Protein AF-A0A831VB40-F1 (afdb_monomer_lite)

Sequence (192 aa):
LYKVRNVPQAVRDASEMVTRRIVGNMDFDYVLSNREILAGDAKRELQQELDRLDSGVKITALQMQDINPPDPVKPAFNEVNEADQDMKRLVNEAEETYNRIIPKARGSAKQIIEEAHGYAVERVNQAQGETARFTSIVTEYLNFAEVTRRRMYLEAMRDILPNVERVYVMDREQKSLLPFLNLTPTPAAPKP

Foldseek 3Di:
DQQDPDLVVQLVVLLVVLVCVLCVVDDPVCCQPVQVVSQVVSQVSSQVSCVVRSSPDHDPGGGDDDDDDDPVCVVVVVVVVVVVVVVVVVVVVVVVVCVPPVVVVVVVVVVVVVVVVVVVVVVVVVVVVVVVVVVVLVVVCVVPVPVSVVVVVVVVCVVVVVVDPFDWDDDPVDPDTDTDDDPDDDDDDDDD

Secondary structure (DSSP, 8-state):
--S-S-HHHHHHHHHHHHHHHHHHTS-HHHHHH-HHHHHHHHHHHHHHHHHHTT---------PPP----GGGHHHHHHHHHHHHHHHHHHHHHHHHHHHHHHHHHHHHHHHHHHHHHHHHHHHHHHHHHHHHHHHHHHHHHH-HHHHHHHHHHHHHHHHGGG-S-PEE--SS----EE----SPPPPPPP-

pLDDT: mean 85.41, std 14.04, range [45.22, 98.25]

Radius of gyration: 48.01 Å; chains: 1; bounding box: 76×39×137 Å

Structure (mmCIF, N/CA/C/O backbone):
data_AF-A0A831VB40-F1
#
_entry.id   AF-A0A831VB40-F1
#
loop_
_atom_site.group_PDB
_atom_site.id
_atom_site.type_symbol
_atom_site.label_atom_id
_atom_site.label_alt_id
_atom_site.label_comp_id
_atom_site.label_asym_id
_atom_site.label_entity_id
_atom_site.label_seq_id
_atom_site.pdbx_PDB_ins_code
_atom_site.Cartn_x
_atom_site.Cartn_y
_atom_site.Cartn_z
_atom_site.occupancy
_atom_site.B_iso_or_equiv
_atom_site.auth_seq_id
_atom_site.auth_comp_id
_atom_site.auth_asym_id
_atom_site.auth_atom_id
_atom_site.pdbx_PDB_model_num
ATOM 1 N N . LEU A 1 1 ? 28.540 -21.934 -54.199 1.00 45.50 1 LEU A N 1
ATOM 2 C CA . LEU A 1 1 ? 29.041 -20.597 -54.586 1.00 45.50 1 LEU A CA 1
ATOM 3 C C . LEU A 1 1 ? 28.159 -19.580 -53.871 1.00 45.50 1 LEU A C 1
ATOM 5 O O . LEU A 1 1 ? 26.967 -19.568 -54.143 1.00 45.50 1 LEU A O 1
ATOM 9 N N . TYR A 1 2 ? 28.691 -18.831 -52.907 1.00 55.00 2 TYR A N 1
ATOM 10 C CA . TYR A 1 2 ? 27.923 -17.817 -52.173 1.00 55.00 2 TYR A CA 1
ATOM 11 C C . TYR A 1 2 ? 27.611 -16.632 -53.102 1.00 55.00 2 TYR A C 1
ATOM 13 O O . TYR A 1 2 ? 28.482 -16.218 -53.868 1.00 55.00 2 TYR A O 1
ATOM 21 N N . LYS A 1 3 ? 26.382 -16.099 -53.069 1.00 62.91 3 LYS A N 1
ATOM 22 C CA . LYS A 1 3 ? 25.954 -14.981 -53.940 1.00 62.91 3 LYS A CA 1
ATOM 23 C C . LYS A 1 3 ? 26.517 -13.623 -53.505 1.00 62.91 3 LYS A C 1
ATOM 25 O O . LYS A 1 3 ? 26.424 -12.648 -54.247 1.00 62.91 3 LYS A O 1
ATOM 30 N N . VAL A 1 4 ? 27.113 -13.555 -52.316 1.00 72.00 4 VAL A N 1
ATOM 31 C CA . VAL A 1 4 ? 27.617 -12.323 -51.704 1.00 72.00 4 VAL A CA 1
ATOM 32 C C . VAL A 1 4 ? 29.131 -12.215 -51.883 1.00 72.00 4 VAL A C 1
ATOM 34 O O . VAL A 1 4 ? 29.883 -13.095 -51.475 1.00 72.00 4 VAL A O 1
ATOM 37 N N . ARG A 1 5 ? 29.585 -11.096 -52.465 1.00 73.69 5 ARG A N 1
ATOM 38 C CA . ARG A 1 5 ? 31.010 -10.817 -52.735 1.00 73.69 5 ARG A CA 1
ATOM 39 C C . ARG A 1 5 ? 31.821 -10.490 -51.472 1.00 73.69 5 ARG A C 1
ATOM 41 O O . ARG A 1 5 ? 33.017 -10.751 -51.446 1.00 73.69 5 ARG A O 1
ATOM 48 N N . ASN A 1 6 ? 31.182 -9.910 -50.451 1.00 84.56 6 ASN A N 1
ATOM 49 C CA . ASN A 1 6 ? 31.789 -9.555 -49.164 1.00 84.56 6 ASN A CA 1
ATOM 50 C C . ASN A 1 6 ? 30.804 -9.846 -48.017 1.00 84.56 6 ASN A C 1
ATOM 52 O O . ASN A 1 6 ? 29.925 -9.0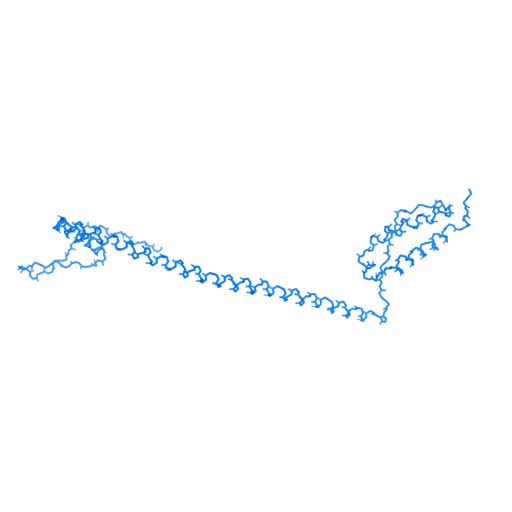40 -47.715 1.00 84.56 6 ASN A O 1
ATOM 56 N N . VAL A 1 7 ? 30.944 -11.022 -47.403 1.00 83.06 7 VAL A N 1
ATOM 57 C CA . VAL A 1 7 ? 30.047 -11.505 -46.341 1.00 83.06 7 VAL A CA 1
ATOM 58 C C . VAL A 1 7 ? 30.081 -10.609 -45.087 1.00 83.06 7 VAL A C 1
ATOM 60 O O . VAL A 1 7 ? 29.006 -10.225 -44.632 1.00 83.06 7 VAL A O 1
ATOM 63 N N . PRO A 1 8 ? 31.248 -10.185 -44.552 1.00 86.50 8 PRO A N 1
ATOM 64 C CA . PRO A 1 8 ? 31.296 -9.249 -43.424 1.00 86.50 8 PRO A CA 1
ATOM 65 C C . PRO A 1 8 ? 30.549 -7.930 -43.652 1.00 86.50 8 PRO A C 1
ATOM 67 O O . PRO A 1 8 ? 29.900 -7.436 -42.733 1.00 86.50 8 PRO A O 1
ATOM 70 N N . GLN A 1 9 ? 30.629 -7.363 -44.861 1.00 87.88 9 GLN A N 1
ATOM 71 C CA . GLN A 1 9 ? 29.914 -6.125 -45.181 1.00 87.88 9 GLN A CA 1
ATOM 72 C C . GLN A 1 9 ? 28.400 -6.355 -45.221 1.00 87.88 9 GLN A C 1
ATOM 74 O O . GLN A 1 9 ? 27.659 -5.614 -44.587 1.00 87.88 9 GLN A O 1
ATOM 79 N N . ALA A 1 10 ? 27.949 -7.430 -45.873 1.00 86.44 10 ALA A N 1
ATOM 80 C CA . ALA A 1 10 ? 26.528 -7.769 -45.933 1.00 86.44 10 ALA A CA 1
ATOM 81 C C . ALA A 1 10 ? 25.917 -7.993 -44.540 1.00 86.44 10 ALA A C 1
ATOM 83 O O . ALA A 1 10 ? 24.784 -7.593 -44.295 1.00 86.44 10 ALA A O 1
ATOM 84 N N . VAL A 1 11 ? 26.677 -8.578 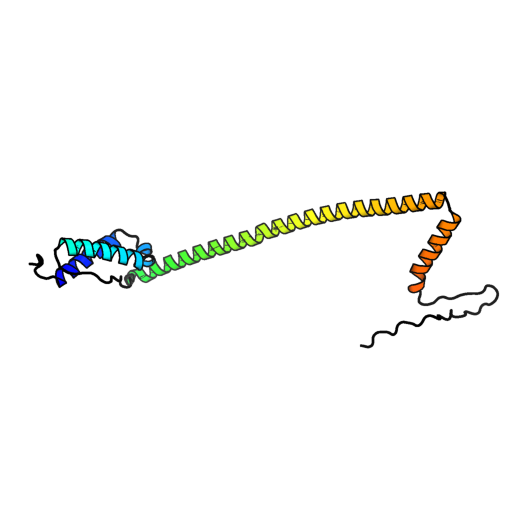-43.606 1.00 89.00 11 VAL A N 1
ATOM 85 C CA . VAL A 1 11 ? 26.241 -8.727 -42.210 1.00 89.00 11 VAL A CA 1
ATOM 86 C C . VAL A 1 11 ? 26.084 -7.372 -41.522 1.00 89.00 11 VAL A C 1
ATOM 88 O O . VAL A 1 11 ? 25.104 -7.185 -40.803 1.00 89.00 11 VAL A O 1
ATOM 91 N N . ARG A 1 12 ? 26.999 -6.417 -41.739 1.00 90.06 12 ARG A N 1
ATOM 92 C CA . ARG A 1 12 ? 26.879 -5.061 -41.173 1.00 90.06 12 ARG A CA 1
ATOM 93 C C . ARG A 1 12 ? 25.662 -4.330 -41.728 1.00 90.06 12 ARG A C 1
ATOM 95 O O . ARG A 1 12 ? 24.848 -3.861 -40.940 1.00 90.06 12 ARG A O 1
ATOM 102 N N . ASP A 1 13 ? 25.512 -4.314 -43.048 1.00 90.75 13 ASP A N 1
ATOM 103 C CA . ASP A 1 13 ? 24.423 -3.604 -43.725 1.00 90.75 13 ASP A CA 1
ATOM 104 C C . ASP A 1 13 ? 23.052 -4.180 -43.322 1.00 90.75 13 ASP A C 1
ATOM 106 O O . ASP A 1 13 ? 22.124 -3.439 -42.994 1.00 90.75 13 ASP A O 1
ATOM 110 N N . ALA A 1 14 ? 22.935 -5.513 -43.256 1.00 90.75 14 ALA A N 1
ATOM 111 C CA . ALA A 1 14 ? 21.719 -6.180 -42.793 1.00 90.75 14 ALA A CA 1
ATOM 112 C C . ALA A 1 14 ? 21.436 -5.902 -41.307 1.00 90.75 14 ALA A C 1
ATOM 114 O O . ALA A 1 14 ? 20.288 -5.664 -40.934 1.00 90.75 14 ALA A O 1
ATOM 115 N N . SER A 1 15 ? 22.469 -5.881 -40.457 1.00 90.38 15 SER A N 1
ATOM 116 C CA . SER A 1 15 ? 22.312 -5.580 -39.027 1.00 90.38 15 SER A CA 1
ATOM 117 C C . SER A 1 15 ? 21.838 -4.145 -38.797 1.00 90.38 15 SER A C 1
ATOM 119 O O . SER A 1 15 ? 20.963 -3.917 -37.959 1.00 90.38 15 SER A O 1
ATOM 121 N N . GLU A 1 16 ? 22.376 -3.179 -39.546 1.00 90.94 16 GLU A N 1
ATOM 122 C CA . GLU A 1 16 ? 21.955 -1.778 -39.471 1.00 90.94 16 GLU A CA 1
ATOM 123 C C . GLU A 1 16 ? 20.502 -1.615 -39.927 1.00 90.94 16 GLU A C 1
ATOM 125 O O . GLU A 1 16 ? 19.707 -0.977 -39.235 1.00 90.94 16 GLU A O 1
ATOM 130 N N . MET A 1 17 ? 20.125 -2.254 -41.038 1.00 91.62 17 MET A N 1
ATOM 131 C CA . MET A 1 17 ? 18.757 -2.230 -41.554 1.00 91.62 17 MET A CA 1
ATOM 132 C C . MET A 1 17 ? 17.749 -2.786 -40.539 1.00 91.62 17 MET A C 1
ATOM 134 O O . MET A 1 17 ? 16.758 -2.121 -40.232 1.00 91.62 17 MET A O 1
ATOM 138 N N . VAL A 1 18 ? 18.006 -3.984 -40.002 1.00 91.12 18 VAL A N 1
ATOM 139 C CA . VAL A 1 18 ? 17.121 -4.650 -39.029 1.00 91.12 18 VAL A CA 1
ATOM 140 C C . VAL A 1 18 ? 17.010 -3.823 -37.748 1.00 91.12 18 VAL A C 1
ATOM 142 O O . VAL A 1 18 ? 15.905 -3.571 -37.269 1.00 91.12 18 VAL A O 1
ATOM 145 N N . THR A 1 19 ? 18.133 -3.316 -37.231 1.00 88.06 19 THR A N 1
ATOM 146 C CA . THR A 1 19 ? 18.137 -2.477 -36.022 1.00 88.06 19 THR A CA 1
ATOM 147 C C . THR A 1 19 ? 17.350 -1.189 -36.244 1.00 88.06 19 THR A C 1
ATOM 149 O O . THR A 1 19 ? 16.497 -0.840 -35.430 1.00 88.06 19 THR A O 1
ATOM 152 N N . ARG A 1 20 ? 17.572 -0.501 -37.372 1.00 88.38 20 ARG A N 1
ATOM 153 C CA . ARG A 1 20 ? 16.853 0.732 -37.715 1.00 88.38 20 ARG A CA 1
ATOM 154 C C . ARG A 1 20 ? 15.351 0.495 -37.853 1.00 88.38 20 ARG A C 1
ATOM 156 O O . ARG A 1 20 ? 14.568 1.343 -37.436 1.00 88.38 20 ARG A O 1
ATOM 163 N N . ARG A 1 21 ? 14.945 -0.643 -38.420 1.00 88.38 21 ARG A N 1
ATOM 164 C CA . ARG A 1 21 ? 13.534 -1.006 -38.588 1.00 88.38 21 ARG A CA 1
ATOM 165 C C . ARG A 1 21 ? 12.853 -1.309 -37.255 1.00 88.38 21 ARG A C 1
ATOM 167 O O . ARG A 1 21 ? 11.746 -0.834 -37.028 1.00 88.38 21 ARG A O 1
ATOM 174 N N . ILE A 1 22 ? 13.506 -2.079 -36.387 1.00 87.19 22 ILE A N 1
ATOM 175 C CA . ILE A 1 22 ? 12.957 -2.458 -35.079 1.00 87.19 22 ILE A CA 1
ATOM 176 C C . ILE A 1 22 ? 12.869 -1.237 -34.166 1.00 87.19 22 ILE A C 1
ATOM 178 O O . ILE A 1 22 ? 11.802 -0.954 -33.633 1.00 87.19 22 ILE A O 1
ATOM 182 N N . VAL A 1 23 ? 13.955 -0.470 -34.045 1.00 85.44 23 VAL A N 1
ATOM 183 C CA . VAL A 1 23 ? 13.991 0.721 -33.183 1.00 85.44 23 VAL A CA 1
ATOM 184 C C . VAL A 1 23 ? 13.093 1.831 -33.732 1.00 85.44 23 VAL A C 1
ATOM 186 O O . VAL A 1 23 ? 12.419 2.499 -32.962 1.00 85.44 23 VAL A O 1
ATOM 189 N N . GLY A 1 24 ? 13.030 2.015 -35.055 1.00 85.75 24 GLY A N 1
ATOM 190 C CA . GLY A 1 24 ? 12.222 3.072 -35.673 1.00 85.75 24 GLY A CA 1
ATOM 191 C C . GLY A 1 24 ? 10.707 2.870 -35.575 1.00 85.75 24 GLY A C 1
ATOM 192 O O . GLY A 1 24 ? 9.965 3.834 -35.734 1.00 85.75 24 GLY A O 1
ATOM 193 N N . ASN A 1 25 ? 10.247 1.644 -35.311 1.00 86.56 25 ASN A N 1
ATOM 194 C CA . ASN A 1 25 ? 8.825 1.308 -35.189 1.00 86.56 25 ASN A CA 1
ATOM 195 C C . ASN A 1 25 ? 8.359 1.156 -33.732 1.00 86.56 25 ASN A C 1
ATOM 197 O O . ASN A 1 25 ? 7.208 0.787 -33.500 1.00 86.56 25 ASN A O 1
ATOM 201 N N . MET A 1 26 ? 9.241 1.381 -32.759 1.00 86.12 26 MET A N 1
ATOM 202 C CA . MET A 1 26 ? 8.967 1.177 -31.340 1.00 86.12 26 MET A CA 1
ATOM 203 C C . MET A 1 26 ? 9.133 2.475 -30.561 1.00 86.12 26 MET A C 1
ATOM 205 O O . MET A 1 26 ? 9.906 3.352 -30.938 1.00 86.12 26 MET A O 1
ATOM 209 N N . ASP A 1 27 ? 8.402 2.577 -29.455 1.00 85.94 27 ASP A N 1
ATOM 210 C CA . ASP A 1 27 ? 8.557 3.692 -28.533 1.00 85.94 27 ASP A CA 1
ATOM 211 C C . ASP A 1 27 ? 9.890 3.605 -27.777 1.00 85.94 27 ASP A C 1
ATOM 213 O O . ASP A 1 27 ? 10.372 2.511 -27.462 1.00 85.94 27 ASP A O 1
ATOM 217 N N . PHE A 1 28 ? 10.491 4.757 -27.480 1.00 80.38 28 PHE A N 1
ATOM 218 C CA . PHE A 1 28 ? 11.815 4.823 -26.862 1.00 80.38 28 PHE A CA 1
ATOM 219 C C . PHE A 1 28 ? 11.849 4.102 -25.506 1.00 80.38 28 PHE A C 1
ATOM 221 O O . PHE A 1 28 ? 12.757 3.303 -25.251 1.00 80.38 28 PHE A O 1
ATOM 228 N N . ASP A 1 29 ? 10.822 4.303 -24.678 1.00 82.81 29 ASP A N 1
ATOM 229 C CA . ASP A 1 29 ? 10.722 3.683 -23.353 1.00 82.81 29 ASP A CA 1
ATOM 230 C C . ASP A 1 29 ? 10.528 2.166 -23.449 1.00 82.81 29 ASP A C 1
ATOM 232 O O . ASP A 1 29 ? 11.061 1.390 -22.643 1.00 82.81 29 ASP A O 1
ATOM 236 N N . TYR A 1 30 ? 9.818 1.720 -24.489 1.00 84.81 30 TYR A N 1
ATOM 237 C CA . TYR A 1 30 ? 9.644 0.303 -24.784 1.00 84.81 30 TYR A CA 1
ATOM 238 C C . TYR A 1 30 ? 10.971 -0.356 -25.175 1.00 84.81 30 TYR A C 1
ATOM 240 O O . TYR A 1 30 ? 11.295 -1.427 -24.651 1.00 84.81 30 TYR A O 1
ATOM 248 N N . VAL A 1 31 ? 11.758 0.295 -26.039 1.00 85.25 31 VAL A N 1
ATOM 249 C CA . VAL A 1 31 ? 13.088 -0.180 -26.455 1.00 85.25 31 VAL A CA 1
ATOM 250 C C . VAL A 1 31 ? 14.037 -0.251 -25.257 1.00 85.25 31 VAL A C 1
ATOM 252 O O . VAL A 1 31 ? 14.791 -1.217 -25.135 1.00 85.25 31 VAL A O 1
ATOM 255 N N . LEU A 1 32 ? 13.990 0.734 -24.353 1.00 82.38 32 LEU A N 1
ATOM 256 C CA . LEU A 1 32 ? 14.833 0.774 -23.157 1.00 82.38 32 LEU A CA 1
ATOM 257 C C . LEU A 1 32 ? 14.518 -0.377 -22.190 1.00 82.38 32 LEU A C 1
ATOM 259 O O . LEU A 1 32 ? 15.446 -0.982 -21.651 1.00 82.38 32 LEU A O 1
ATOM 263 N N . SER A 1 33 ? 13.232 -0.691 -22.016 1.00 85.50 33 SER A N 1
ATOM 264 C CA . SER A 1 33 ? 12.745 -1.666 -21.031 1.00 85.50 33 SER A CA 1
ATOM 265 C C . SER A 1 33 ? 12.726 -3.116 -21.532 1.00 85.50 33 SER A C 1
ATOM 267 O O . SER A 1 33 ? 12.827 -4.038 -20.728 1.00 85.50 33 SER A O 1
ATOM 269 N N . ASN A 1 34 ? 12.618 -3.352 -22.846 1.00 88.69 34 ASN A N 1
ATOM 270 C CA . ASN A 1 34 ? 12.388 -4.690 -23.425 1.00 88.69 34 ASN A CA 1
ATOM 271 C C . ASN A 1 34 ? 13.535 -5.184 -24.324 1.00 88.69 34 ASN A C 1
ATOM 273 O O . ASN A 1 34 ? 13.330 -5.990 -25.233 1.00 88.69 34 ASN A O 1
ATOM 277 N N . ARG A 1 35 ? 14.763 -4.723 -24.071 1.00 86.06 35 ARG A N 1
ATOM 278 C CA . ARG A 1 35 ? 15.950 -4.968 -24.916 1.00 86.06 35 ARG A CA 1
ATOM 279 C C . ARG A 1 35 ? 16.194 -6.432 -25.267 1.00 86.06 35 ARG A C 1
ATOM 281 O O . ARG A 1 35 ? 16.604 -6.722 -26.384 1.00 86.06 35 ARG A O 1
ATOM 288 N N . GLU A 1 36 ? 15.966 -7.351 -24.334 1.00 88.31 36 GLU A N 1
ATOM 289 C CA . GLU A 1 36 ? 16.189 -8.783 -24.562 1.00 88.31 36 GLU A CA 1
ATOM 290 C C . GLU A 1 36 ? 15.194 -9.365 -25.575 1.00 88.31 36 GLU A C 1
ATOM 292 O O . GLU A 1 36 ? 15.587 -10.094 -26.487 1.00 88.31 36 GLU A O 1
ATOM 297 N N . ILE A 1 37 ? 13.921 -8.977 -25.463 1.00 89.38 37 ILE A N 1
ATOM 298 C CA . ILE A 1 37 ? 12.859 -9.383 -26.391 1.00 89.38 37 ILE A CA 1
ATOM 299 C C . ILE A 1 37 ? 13.174 -8.836 -27.785 1.00 89.38 37 ILE A C 1
ATOM 301 O O . ILE A 1 37 ? 13.223 -9.591 -28.758 1.00 89.38 37 ILE A O 1
ATOM 305 N N . LEU A 1 38 ? 13.492 -7.542 -27.866 1.00 89.19 38 LEU A N 1
ATOM 306 C CA . LEU A 1 38 ? 13.874 -6.889 -29.116 1.00 89.19 38 LEU A CA 1
ATOM 307 C C . LEU A 1 38 ? 15.130 -7.512 -29.737 1.00 89.19 38 LEU A C 1
ATOM 309 O O . LEU A 1 38 ? 15.201 -7.671 -30.954 1.00 89.19 38 LEU A O 1
ATOM 313 N N . ALA A 1 39 ? 16.125 -7.879 -28.928 1.00 89.75 39 ALA A N 1
ATOM 314 C CA . ALA A 1 39 ? 17.334 -8.539 -29.407 1.00 89.75 39 ALA A CA 1
ATOM 315 C C . ALA A 1 39 ? 17.036 -9.939 -29.972 1.00 89.75 39 ALA A C 1
ATOM 317 O O . ALA A 1 39 ? 17.611 -10.339 -30.988 1.00 89.75 39 ALA A O 1
ATOM 318 N N . GLY A 1 40 ? 16.107 -10.671 -29.350 1.00 91.88 40 GLY A N 1
ATOM 319 C CA . GLY A 1 40 ? 15.603 -11.944 -29.859 1.00 91.88 40 GLY A CA 1
ATOM 320 C C . GLY A 1 40 ? 14.901 -11.798 -31.211 1.00 91.88 40 GLY A C 1
ATOM 321 O O . GLY A 1 40 ? 15.168 -12.572 -32.135 1.00 91.88 40 GLY A O 1
ATOM 322 N N . ASP A 1 41 ? 14.055 -10.782 -31.357 1.00 90.06 41 ASP A N 1
ATOM 323 C CA . ASP A 1 41 ? 13.342 -10.482 -32.602 1.00 90.06 41 ASP A CA 1
ATOM 324 C C . ASP A 1 41 ? 14.298 -10.044 -33.713 1.00 90.06 41 ASP A C 1
ATOM 326 O O . ASP A 1 41 ? 14.278 -10.617 -34.806 1.00 90.06 41 ASP A O 1
ATOM 330 N N . ALA A 1 42 ? 15.220 -9.134 -33.395 1.00 91.75 42 ALA A N 1
ATOM 331 C CA . ALA A 1 42 ? 16.280 -8.692 -34.293 1.00 91.75 42 ALA A CA 1
ATOM 332 C C . ALA A 1 42 ? 17.151 -9.854 -34.764 1.00 91.75 42 ALA A C 1
ATOM 334 O O . ALA A 1 42 ? 17.478 -9.941 -35.943 1.00 91.75 42 ALA A O 1
ATOM 335 N N . LYS A 1 43 ? 17.497 -10.793 -33.875 1.00 93.31 43 LYS A N 1
ATOM 336 C CA . LYS A 1 43 ? 18.262 -11.989 -34.244 1.00 93.31 43 LYS A CA 1
ATOM 337 C C . LYS A 1 43 ? 17.508 -12.855 -35.251 1.00 93.31 43 LYS A C 1
ATOM 339 O O . LYS A 1 43 ? 18.116 -13.329 -36.210 1.00 93.31 43 LYS A O 1
ATOM 344 N N . ARG A 1 44 ? 16.212 -13.098 -35.022 1.00 93.06 44 ARG A N 1
ATOM 345 C CA . ARG A 1 44 ? 15.386 -13.921 -35.921 1.00 93.06 44 ARG A CA 1
ATOM 346 C C . ARG A 1 44 ? 15.294 -13.289 -37.302 1.00 93.06 44 ARG A C 1
ATOM 348 O O . ARG A 1 44 ? 15.508 -13.972 -38.298 1.00 93.06 44 ARG A O 1
ATOM 355 N N . GLU A 1 45 ? 15.020 -11.995 -37.349 1.00 92.38 45 GLU A N 1
ATOM 356 C CA . GLU A 1 45 ? 14.900 -11.246 -38.594 1.00 92.38 45 GLU A CA 1
ATOM 357 C C . GLU A 1 45 ? 16.232 -11.133 -39.343 1.00 92.38 45 GLU A C 1
ATOM 359 O O . GLU A 1 45 ? 16.293 -11.369 -40.548 1.00 92.38 45 GLU A O 1
ATOM 364 N N . LEU A 1 46 ? 17.322 -10.851 -38.627 1.00 92.75 46 LEU A N 1
ATOM 365 C CA . LEU A 1 46 ? 18.659 -10.795 -39.208 1.00 92.75 46 LEU A CA 1
ATOM 366 C C . LEU A 1 46 ? 19.074 -12.149 -39.795 1.00 92.75 46 LEU A C 1
ATOM 368 O O . LEU A 1 46 ? 19.641 -12.190 -40.884 1.00 92.75 46 LEU A O 1
ATOM 372 N N . GLN A 1 47 ? 18.768 -13.259 -39.112 1.00 93.12 47 GLN A N 1
ATOM 373 C CA . GLN A 1 47 ? 19.027 -14.597 -39.650 1.00 93.12 47 GLN A CA 1
ATOM 374 C C . GLN A 1 47 ? 18.225 -14.841 -40.936 1.00 93.12 47 GLN A C 1
ATOM 376 O O . GLN A 1 47 ? 18.800 -15.304 -41.915 1.00 93.12 47 GLN A O 1
ATOM 381 N N . GLN A 1 48 ? 16.938 -14.474 -40.969 1.00 92.75 48 GLN A N 1
ATOM 382 C CA . GLN A 1 48 ? 16.101 -14.610 -42.170 1.00 92.75 48 GLN A CA 1
ATOM 383 C C . GLN A 1 48 ? 16.662 -13.823 -43.362 1.00 92.75 48 GLN A C 1
ATOM 385 O O . GLN A 1 48 ? 16.691 -14.331 -44.484 1.00 92.75 48 GLN A O 1
ATOM 390 N N . GLU A 1 49 ? 17.143 -12.602 -43.127 1.00 90.94 49 GLU A N 1
ATOM 391 C CA . GLU A 1 49 ? 17.715 -11.765 -44.180 1.00 90.94 49 GLU A CA 1
ATOM 392 C C . GLU A 1 49 ? 19.058 -12.318 -44.690 1.00 90.94 49 GLU A C 1
ATOM 394 O O . GLU A 1 49 ? 19.310 -12.347 -45.897 1.00 90.94 49 GLU A O 1
ATOM 399 N N . LEU A 1 50 ? 19.903 -12.831 -43.792 1.00 89.12 50 LEU A N 1
ATOM 400 C CA . LEU A 1 50 ? 21.182 -13.457 -44.141 1.00 89.12 50 LEU A CA 1
ATOM 401 C C . LEU A 1 50 ? 21.025 -14.806 -44.854 1.00 89.12 50 LEU A C 1
ATOM 403 O O . LEU A 1 50 ? 21.853 -15.128 -45.717 1.00 89.12 50 LEU A O 1
ATOM 407 N N . ASP A 1 51 ? 19.978 -15.565 -44.528 1.00 90.06 51 ASP A N 1
ATOM 408 C CA . ASP A 1 51 ? 19.609 -16.802 -45.219 1.00 90.06 51 ASP A CA 1
ATOM 409 C C . ASP A 1 51 ? 19.109 -16.492 -46.637 1.00 90.06 51 ASP A C 1
ATOM 411 O O . ASP A 1 51 ? 19.530 -17.140 -47.594 1.00 90.06 51 ASP A O 1
ATOM 415 N N . ARG A 1 52 ? 18.298 -15.435 -46.811 1.00 87.75 52 ARG A N 1
ATOM 416 C CA . ARG A 1 52 ? 17.830 -14.970 -48.132 1.00 87.75 52 ARG A CA 1
ATOM 417 C C . ARG A 1 52 ? 18.982 -14.570 -49.058 1.00 87.75 52 ARG A C 1
ATOM 419 O O . ARG A 1 52 ? 18.892 -14.734 -50.274 1.00 87.75 52 ARG A O 1
ATOM 426 N N . LEU A 1 53 ? 20.055 -14.028 -48.489 1.00 84.94 53 LEU A N 1
ATOM 427 C CA . LEU A 1 53 ? 21.256 -13.633 -49.223 1.00 84.94 53 LEU A CA 1
ATOM 428 C C . LEU A 1 53 ? 22.194 -14.812 -49.543 1.00 84.94 53 LEU A C 1
ATOM 430 O O . LEU A 1 53 ? 23.227 -14.588 -50.175 1.00 84.94 53 LEU A O 1
ATOM 434 N N . ASP A 1 54 ? 21.866 -16.048 -49.142 1.00 83.19 54 ASP A N 1
ATOM 435 C CA . ASP A 1 54 ? 22.747 -17.219 -49.256 1.00 83.19 54 ASP A CA 1
ATOM 436 C C . ASP A 1 54 ? 24.154 -16.918 -48.691 1.00 83.19 54 ASP A C 1
ATOM 438 O O . ASP A 1 54 ? 25.173 -17.206 -49.324 1.00 83.19 54 ASP A O 1
ATOM 442 N N . SER A 1 55 ? 24.224 -16.261 -47.524 1.00 81.94 55 SER A N 1
ATOM 443 C CA . SER A 1 55 ? 25.486 -15.769 -46.941 1.00 81.94 55 SER A CA 1
ATOM 444 C C . SER A 1 55 ? 26.327 -16.854 -46.253 1.00 81.94 55 SER A C 1
ATOM 446 O O . SER A 1 55 ? 27.531 -16.673 -46.076 1.00 81.94 55 SER A O 1
ATOM 448 N N . GLY A 1 56 ? 25.712 -17.980 -45.868 1.00 84.12 56 GLY A N 1
ATOM 449 C CA . GLY A 1 56 ? 26.372 -19.074 -45.145 1.00 84.12 56 GLY A CA 1
ATOM 450 C C . GLY A 1 56 ? 26.713 -18.768 -43.680 1.00 84.12 56 GLY A C 1
ATOM 451 O O . GLY A 1 56 ? 27.488 -19.509 -43.076 1.00 84.12 56 GLY A O 1
ATOM 452 N N . VAL A 1 57 ? 26.168 -17.690 -43.103 1.00 87.81 57 VAL A N 1
ATOM 453 C CA . VAL A 1 57 ? 26.453 -17.243 -41.729 1.00 87.81 57 VAL A CA 1
ATOM 454 C C . VAL A 1 57 ? 25.301 -17.593 -40.787 1.00 87.81 57 VAL A C 1
ATOM 456 O O . VAL A 1 57 ? 24.134 -17.365 -41.096 1.00 87.81 57 VAL A O 1
ATOM 459 N N . LYS A 1 58 ? 25.638 -18.101 -39.596 1.00 90.19 58 LYS A N 1
ATOM 460 C CA . LYS A 1 58 ? 24.684 -18.359 -38.511 1.00 90.19 58 LYS A CA 1
ATOM 461 C C . LYS A 1 58 ? 24.927 -17.404 -37.347 1.00 90.19 58 LYS A C 1
ATOM 463 O O . LYS A 1 58 ? 26.037 -17.339 -36.822 1.00 90.19 58 LYS A O 1
ATOM 468 N N . ILE A 1 59 ? 23.883 -16.707 -36.913 1.00 90.31 59 ILE A N 1
ATOM 469 C CA . ILE A 1 59 ? 23.935 -15.791 -35.773 1.00 90.31 59 ILE A CA 1
ATOM 470 C C . ILE A 1 59 ? 23.728 -16.573 -34.470 1.00 90.31 59 ILE A C 1
ATOM 472 O O . ILE A 1 59 ? 22.662 -17.141 -34.218 1.00 90.31 59 ILE A O 1
ATOM 476 N N . THR A 1 60 ? 24.744 -16.586 -33.604 1.00 90.88 60 THR A N 1
ATOM 477 C CA . THR A 1 60 ? 24.677 -17.265 -32.297 1.00 90.88 60 THR A CA 1
ATOM 478 C C . THR A 1 60 ? 23.960 -16.411 -31.254 1.00 90.88 60 THR A C 1
ATOM 480 O O . THR A 1 60 ? 23.032 -16.888 -30.598 1.00 90.88 60 THR A O 1
ATOM 483 N N . ALA A 1 61 ? 24.332 -15.138 -31.135 1.00 87.94 61 ALA A N 1
ATOM 484 C CA . ALA A 1 61 ? 23.752 -14.190 -30.191 1.00 87.94 61 ALA A CA 1
ATOM 485 C C . ALA A 1 61 ? 23.719 -12.788 -30.806 1.00 87.94 61 ALA A C 1
ATOM 487 O O . ALA A 1 61 ? 24.580 -12.443 -31.614 1.00 87.94 61 ALA A O 1
ATOM 488 N N . LEU A 1 62 ? 22.722 -12.005 -30.407 1.00 88.56 62 LEU A N 1
ATOM 489 C CA . LEU A 1 62 ? 22.612 -10.584 -30.705 1.00 88.56 62 LEU A CA 1
ATOM 490 C C . LEU A 1 62 ? 22.340 -9.882 -29.380 1.00 88.56 62 LEU A C 1
ATOM 492 O O . LEU A 1 62 ? 21.482 -10.320 -28.618 1.00 88.56 62 LEU A O 1
ATOM 496 N N . GLN A 1 63 ? 23.099 -8.830 -29.100 1.00 88.50 63 GLN A N 1
ATOM 497 C CA . GLN A 1 63 ? 22.933 -7.999 -27.914 1.00 88.50 63 GLN A CA 1
ATOM 498 C C . GLN A 1 63 ? 22.823 -6.549 -28.368 1.00 88.50 63 GLN A C 1
ATOM 500 O O . GLN A 1 63 ? 23.615 -6.093 -29.193 1.00 88.50 63 GLN A O 1
ATOM 505 N N . MET A 1 64 ? 21.827 -5.836 -27.848 1.00 84.56 64 MET A N 1
ATOM 506 C CA . MET A 1 64 ? 21.687 -4.404 -28.090 1.00 84.56 64 MET A CA 1
ATOM 507 C C . MET A 1 64 ? 22.643 -3.640 -27.178 1.00 84.56 64 MET A C 1
ATOM 509 O O . MET A 1 64 ? 22.715 -3.927 -25.986 1.00 84.56 64 MET A O 1
ATOM 513 N N . GLN A 1 65 ? 23.364 -2.669 -27.739 1.00 82.81 65 GLN A N 1
ATOM 514 C CA . GLN A 1 65 ? 24.209 -1.769 -26.954 1.00 82.81 65 GLN A CA 1
ATOM 515 C C . GLN A 1 65 ? 23.362 -0.802 -26.120 1.00 82.81 65 GLN A C 1
ATOM 517 O O . GLN A 1 65 ? 22.188 -0.554 -26.422 1.00 82.81 65 GLN A O 1
ATOM 522 N N . ASP A 1 66 ? 23.969 -0.243 -25.074 1.00 76.69 66 ASP A N 1
ATOM 523 C CA . ASP A 1 66 ? 23.333 0.758 -24.224 1.00 76.69 66 ASP A CA 1
ATOM 524 C C . ASP A 1 66 ? 22.890 1.964 -25.058 1.00 76.69 66 ASP A C 1
ATOM 526 O O . ASP A 1 66 ? 23.673 2.565 -25.795 1.00 76.69 66 ASP A O 1
ATOM 530 N N . ILE A 1 67 ? 21.605 2.306 -24.949 1.00 73.25 67 ILE A N 1
ATOM 531 C CA . ILE A 1 67 ? 21.038 3.469 -25.640 1.00 73.25 67 ILE A CA 1
ATOM 532 C C . ILE A 1 67 ? 21.052 4.599 -24.632 1.00 73.25 67 ILE A C 1
ATOM 534 O O . ILE A 1 67 ? 20.314 4.551 -23.652 1.00 73.25 67 ILE A O 1
ATOM 538 N N . ASN A 1 68 ? 21.894 5.592 -24.883 1.00 76.50 68 ASN A N 1
ATOM 539 C CA . ASN A 1 68 ? 21.949 6.803 -24.086 1.00 76.50 68 ASN A CA 1
ATOM 540 C C . ASN A 1 68 ? 21.389 7.969 -24.909 1.00 76.50 68 ASN A C 1
ATOM 542 O O . ASN A 1 68 ? 21.774 8.114 -26.074 1.00 76.50 68 ASN A O 1
ATOM 546 N N . PRO A 1 69 ? 20.514 8.813 -24.332 1.00 80.44 69 PRO A N 1
ATOM 547 C CA . PRO A 1 69 ? 20.084 10.040 -24.986 1.00 80.44 69 PRO A CA 1
ATOM 548 C C . PRO A 1 69 ? 21.288 10.943 -25.309 1.00 80.44 69 PRO A C 1
ATOM 550 O O . PRO A 1 69 ? 22.275 10.931 -24.564 1.00 80.44 69 PRO A O 1
ATOM 553 N N . PRO A 1 70 ? 21.234 11.748 -26.385 1.00 85.25 70 PRO A N 1
ATOM 554 C CA . PRO A 1 70 ? 22.296 12.699 -26.693 1.00 85.25 70 PRO A CA 1
ATOM 555 C C . PRO A 1 70 ? 22.411 13.779 -25.602 1.00 85.25 70 PRO A C 1
ATOM 557 O O . PRO A 1 70 ? 21.413 14.189 -25.015 1.00 85.25 70 PRO A O 1
ATOM 560 N N . ASP A 1 71 ? 23.627 14.272 -25.343 1.00 90.19 71 ASP A N 1
ATOM 561 C CA . ASP A 1 71 ? 23.917 15.258 -24.285 1.00 90.19 71 ASP A CA 1
ATOM 562 C C . ASP A 1 71 ? 22.947 16.454 -24.189 1.00 90.19 71 ASP A C 1
ATOM 564 O O . ASP A 1 71 ? 22.524 16.757 -23.072 1.00 90.19 71 ASP A O 1
ATOM 568 N N . PRO A 1 72 ? 22.521 17.110 -25.291 1.00 91.38 72 PRO A N 1
ATOM 569 C CA . PRO A 1 72 ? 21.604 18.248 -25.204 1.00 91.38 72 PRO A CA 1
ATOM 570 C C . PRO A 1 72 ? 20.207 17.917 -24.655 1.00 91.38 72 PRO A C 1
ATOM 572 O O . PRO A 1 72 ? 19.538 18.825 -24.172 1.00 91.38 72 PRO A O 1
ATOM 575 N N . VAL A 1 73 ? 19.746 16.659 -24.718 1.00 87.81 73 VAL A N 1
ATOM 576 C CA . VAL A 1 73 ? 18.384 16.274 -24.279 1.00 87.81 73 VAL A CA 1
ATOM 577 C C . VAL A 1 73 ? 18.360 15.502 -22.960 1.00 87.81 73 VAL A C 1
ATOM 579 O O . VAL A 1 73 ? 17.286 15.305 -22.396 1.00 87.81 73 VAL A O 1
ATOM 582 N N . LYS A 1 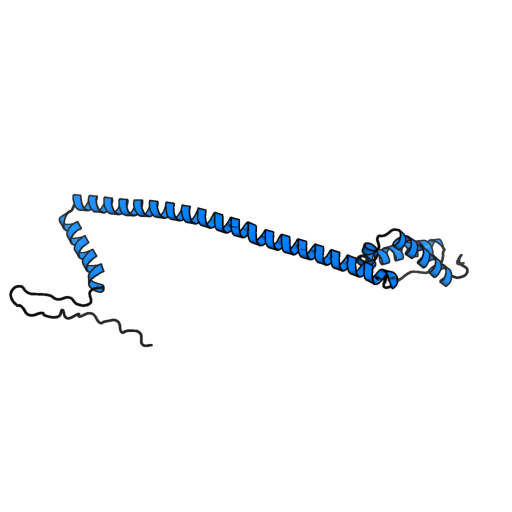74 ? 19.524 15.090 -22.437 1.00 87.44 74 LYS A N 1
ATOM 583 C CA . LYS A 1 74 ? 19.625 14.375 -21.153 1.00 87.44 74 LYS A CA 1
ATOM 584 C C . LYS A 1 74 ? 18.937 15.109 -19.991 1.00 87.44 74 LYS A C 1
ATOM 586 O O . LYS A 1 74 ? 18.227 14.434 -19.250 1.00 87.44 74 LYS A O 1
ATOM 591 N N . PRO A 1 75 ? 19.086 16.441 -19.815 1.00 92.44 75 PRO A N 1
ATOM 592 C CA . PRO A 1 75 ? 18.446 17.134 -18.696 1.00 92.44 75 PRO A CA 1
ATOM 593 C C . PRO A 1 75 ? 16.918 17.046 -18.747 1.00 92.44 75 PRO A C 1
ATOM 595 O O . PRO A 1 75 ? 16.301 16.665 -17.760 1.00 92.44 75 PRO A O 1
ATOM 598 N N . ALA A 1 76 ? 16.325 17.304 -19.916 1.00 90.12 76 ALA A N 1
ATOM 599 C CA . ALA A 1 76 ? 14.876 17.248 -20.105 1.00 90.12 76 ALA A CA 1
ATOM 600 C C . ALA A 1 76 ? 14.323 15.824 -19.934 1.00 90.12 76 ALA A C 1
ATOM 602 O O . ALA A 1 76 ? 1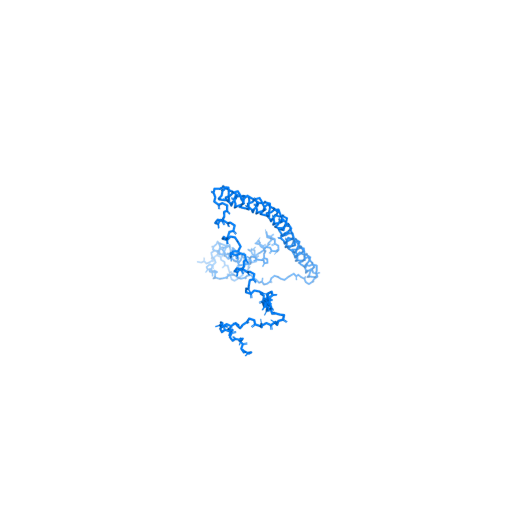3.257 15.634 -19.358 1.00 90.12 76 ALA A O 1
ATOM 603 N N . PHE A 1 77 ? 15.058 14.808 -20.398 1.00 86.56 77 PHE A N 1
ATOM 604 C CA . PHE A 1 77 ? 14.666 13.413 -20.198 1.00 86.56 77 PHE A CA 1
ATOM 605 C C . PHE A 1 77 ? 14.670 13.031 -18.713 1.00 86.56 77 PHE A C 1
ATOM 607 O O . PHE A 1 77 ? 13.736 12.392 -18.233 1.00 86.56 77 PHE A O 1
ATOM 614 N N . ASN A 1 78 ? 15.700 13.442 -17.972 1.00 88.19 78 ASN A N 1
ATOM 615 C CA . ASN A 1 78 ? 15.780 13.180 -16.538 1.00 88.19 78 ASN A CA 1
ATOM 616 C C . ASN A 1 78 ? 14.651 13.880 -15.771 1.00 88.19 78 ASN A C 1
ATOM 618 O O . ASN A 1 78 ? 14.052 13.259 -14.902 1.00 88.19 78 ASN A O 1
ATOM 622 N N . GLU A 1 79 ? 14.321 15.120 -16.137 1.00 92.69 79 GLU A N 1
ATOM 623 C CA . GLU A 1 79 ? 13.232 15.889 -15.524 1.00 92.69 79 GLU A CA 1
ATOM 624 C C . GLU A 1 79 ? 11.865 15.210 -15.709 1.00 92.69 79 GLU A C 1
ATOM 626 O O . GLU A 1 79 ? 11.108 15.083 -14.750 1.00 92.69 79 GLU A O 1
ATOM 631 N N . VAL A 1 80 ? 11.560 14.703 -16.910 1.00 90.94 80 VAL A N 1
ATOM 632 C CA . VAL A 1 80 ? 10.306 13.964 -17.158 1.00 90.94 80 VAL A CA 1
ATOM 633 C C . VAL A 1 80 ? 10.247 12.682 -16.327 1.00 90.94 80 VAL A C 1
ATOM 635 O O . VAL A 1 80 ? 9.220 12.389 -15.721 1.00 90.94 80 VAL A O 1
ATOM 638 N N . ASN A 1 81 ? 11.353 11.940 -16.242 1.00 87.81 81 ASN A N 1
ATOM 639 C CA . ASN A 1 81 ? 11.406 10.725 -15.429 1.00 87.81 81 ASN A CA 1
ATOM 640 C C . ASN A 1 81 ? 11.232 11.015 -13.936 1.00 87.81 81 ASN A C 1
ATOM 642 O O . ASN A 1 81 ? 10.553 10.257 -13.245 1.00 87.81 81 ASN A O 1
ATOM 646 N N . GLU A 1 82 ? 11.837 12.092 -13.438 1.00 94.62 82 GLU A N 1
ATOM 647 C CA . GLU A 1 82 ? 11.669 12.539 -12.055 1.00 94.62 82 GLU A CA 1
ATOM 648 C C . GLU A 1 82 ? 10.210 12.921 -11.785 1.00 94.62 82 GLU A C 1
ATOM 650 O O . GLU A 1 82 ? 9.613 12.416 -10.835 1.00 94.62 82 GLU A O 1
ATOM 655 N N . ALA A 1 83 ? 9.592 13.704 -12.674 1.00 95.69 83 ALA A N 1
ATOM 656 C CA . ALA A 1 83 ? 8.186 14.083 -12.572 1.00 95.69 83 ALA A CA 1
ATOM 657 C C . ALA A 1 83 ? 7.241 12.866 -12.592 1.00 95.69 83 ALA A C 1
ATOM 659 O O . ALA A 1 83 ? 6.300 12.799 -11.799 1.00 95.69 83 ALA A O 1
ATOM 660 N N . ASP A 1 84 ? 7.502 11.875 -13.446 1.00 92.81 84 ASP A N 1
ATOM 661 C CA . ASP A 1 84 ? 6.719 10.638 -13.508 1.00 92.81 84 ASP A CA 1
ATOM 662 C C . ASP A 1 84 ? 6.873 9.784 -12.246 1.00 92.81 84 ASP A C 1
ATOM 664 O O . ASP A 1 84 ? 5.903 9.184 -11.765 1.00 92.81 84 ASP A O 1
ATOM 668 N N . GLN A 1 85 ? 8.088 9.706 -11.699 1.00 94.75 85 GLN A N 1
ATOM 669 C CA . GLN A 1 85 ? 8.351 9.009 -10.441 1.00 94.75 85 GLN A CA 1
ATOM 670 C C . GLN A 1 85 ? 7.646 9.701 -9.278 1.00 94.75 85 GLN A C 1
ATOM 672 O O . GLN A 1 85 ? 6.990 9.029 -8.479 1.00 94.75 85 GLN A O 1
ATOM 677 N N . ASP A 1 86 ? 7.716 11.028 -9.219 1.00 97.38 86 ASP A N 1
ATOM 678 C CA . ASP A 1 86 ? 7.034 11.823 -8.208 1.00 97.38 86 ASP A CA 1
ATOM 679 C C . ASP A 1 86 ? 5.517 11.706 -8.313 1.00 97.38 86 ASP A C 1
ATOM 681 O O . ASP A 1 86 ? 4.853 11.493 -7.299 1.00 97.38 86 ASP A O 1
ATOM 685 N N . MET A 1 87 ? 4.956 11.750 -9.521 1.00 96.50 87 MET A N 1
ATOM 686 C CA . MET A 1 87 ? 3.529 11.520 -9.735 1.00 96.50 87 MET A CA 1
ATOM 687 C C . MET A 1 87 ? 3.115 10.142 -9.209 1.00 96.50 87 MET A C 1
ATOM 689 O O . MET A 1 87 ? 2.165 10.040 -8.431 1.00 96.50 87 MET A O 1
ATOM 693 N N . LYS A 1 88 ? 3.832 9.078 -9.592 1.00 96.81 88 LYS A N 1
ATOM 694 C CA . LYS A 1 88 ? 3.542 7.710 -9.126 1.00 96.81 88 LYS A CA 1
ATOM 695 C C . LYS A 1 88 ? 3.649 7.603 -7.608 1.00 96.81 88 LYS A C 1
ATOM 697 O O . LYS A 1 88 ? 2.796 6.981 -6.979 1.00 96.81 88 LYS A O 1
ATOM 702 N N . ARG A 1 89 ? 4.668 8.226 -7.014 1.00 97.88 89 ARG A N 1
ATOM 703 C CA . ARG A 1 89 ? 4.858 8.276 -5.563 1.00 97.88 89 ARG A CA 1
ATOM 704 C C . ARG A 1 89 ? 3.681 8.969 -4.875 1.00 97.88 89 ARG A C 1
ATOM 706 O O . ARG A 1 89 ? 3.101 8.385 -3.967 1.00 97.88 89 ARG A O 1
ATOM 713 N N . LEU A 1 90 ? 3.282 10.152 -5.339 1.00 98.00 90 LEU A N 1
ATOM 714 C CA . LEU A 1 90 ? 2.160 10.909 -4.775 1.00 98.00 90 LEU A CA 1
ATOM 715 C C . LEU A 1 90 ? 0.829 10.155 -4.886 1.00 98.00 90 LEU A C 1
ATOM 717 O O . LEU A 1 90 ? 0.046 10.154 -3.937 1.00 98.00 90 LEU A O 1
ATOM 721 N N . VAL A 1 91 ? 0.576 9.488 -6.016 1.00 97.69 91 VAL A N 1
ATOM 722 C CA . VAL A 1 91 ? -0.614 8.641 -6.190 1.00 97.69 91 VAL A CA 1
ATOM 723 C C . VAL A 1 91 ? -0.601 7.489 -5.185 1.00 97.69 91 VAL A C 1
ATOM 725 O O . VAL A 1 91 ? -1.587 7.294 -4.477 1.00 97.69 91 VAL A O 1
ATOM 728 N N . ASN A 1 92 ? 0.524 6.786 -5.049 1.00 97.25 92 ASN A N 1
ATOM 729 C CA . ASN A 1 92 ? 0.655 5.684 -4.095 1.00 97.25 92 ASN A CA 1
ATOM 730 C C . ASN A 1 92 ? 0.481 6.151 -2.638 1.00 97.25 92 ASN A C 1
ATOM 732 O O . ASN A 1 92 ? -0.223 5.501 -1.869 1.00 97.25 92 ASN A O 1
ATOM 736 N N . GLU A 1 93 ? 1.065 7.290 -2.255 1.00 97.62 93 GLU A N 1
ATOM 737 C CA . GLU A 1 93 ? 0.909 7.883 -0.915 1.00 97.62 93 GLU A CA 1
ATOM 738 C C . GLU A 1 93 ? -0.555 8.269 -0.625 1.00 97.62 93 GLU A C 1
ATOM 740 O O . GLU A 1 93 ? -1.064 8.076 0.490 1.00 97.62 93 GLU A O 1
ATOM 745 N N . ALA A 1 94 ? -1.259 8.800 -1.630 1.00 97.50 94 ALA A N 1
ATOM 746 C CA . ALA A 1 94 ? -2.672 9.142 -1.527 1.00 97.50 94 ALA A CA 1
ATOM 747 C C . ALA A 1 94 ? -3.545 7.887 -1.373 1.00 97.50 94 ALA A C 1
ATOM 749 O O . ALA A 1 94 ? -4.420 7.850 -0.502 1.00 97.50 94 ALA A O 1
ATOM 750 N N . GLU A 1 95 ? -3.284 6.846 -2.163 1.00 97.62 95 GLU A N 1
ATOM 751 C CA . GLU A 1 95 ? -3.969 5.557 -2.059 1.00 97.62 95 GLU A CA 1
ATOM 752 C C . GLU A 1 95 ? -3.708 4.880 -0.712 1.00 97.62 95 GLU A C 1
ATOM 754 O O . GLU A 1 95 ? -4.649 4.414 -0.068 1.00 97.62 95 GLU A O 1
ATOM 759 N N . GLU A 1 96 ? -2.464 4.874 -0.229 1.00 97.62 96 GLU A N 1
ATOM 760 C CA . GLU A 1 96 ? -2.115 4.359 1.097 1.00 97.62 96 GLU A CA 1
ATOM 761 C C . GLU A 1 96 ? -2.893 5.102 2.190 1.00 97.62 96 GLU A C 1
ATOM 763 O O . GLU A 1 96 ? -3.515 4.492 3.066 1.00 97.62 96 GLU A O 1
ATOM 768 N N . THR A 1 97 ? -2.915 6.433 2.118 1.00 97.19 97 THR A N 1
ATOM 769 C CA . THR A 1 97 ? -3.634 7.274 3.077 1.00 97.19 97 THR A CA 1
ATOM 770 C C . THR A 1 97 ? -5.135 6.996 3.049 1.00 97.19 97 THR A C 1
ATOM 772 O O . THR A 1 97 ? -5.746 6.825 4.109 1.00 97.19 97 THR A O 1
ATOM 775 N N . TYR A 1 98 ? -5.731 6.884 1.861 1.00 96.25 98 TYR A N 1
ATOM 776 C CA . TYR A 1 98 ? -7.138 6.529 1.687 1.00 96.25 98 TYR A CA 1
ATOM 777 C C . TYR A 1 98 ? -7.451 5.152 2.290 1.00 96.25 98 TYR A C 1
ATOM 779 O O . TYR A 1 98 ? -8.359 5.022 3.121 1.00 96.25 98 TYR A O 1
ATOM 787 N N . ASN A 1 99 ? -6.647 4.147 1.935 1.00 96.12 99 ASN A N 1
ATOM 788 C CA . ASN A 1 99 ? -6.784 2.764 2.387 1.00 96.12 99 ASN A CA 1
ATOM 789 C C . ASN A 1 99 ? -6.526 2.601 3.890 1.00 96.12 99 ASN A C 1
ATOM 791 O O . ASN A 1 99 ? -7.002 1.648 4.503 1.00 96.12 99 ASN A O 1
ATOM 795 N N . ARG A 1 100 ? -5.824 3.544 4.520 1.00 96.56 100 ARG A N 1
ATOM 796 C CA . ARG A 1 100 ? -5.605 3.559 5.968 1.00 96.56 100 ARG A CA 1
ATOM 797 C C . ARG A 1 100 ? -6.723 4.270 6.723 1.00 96.56 100 ARG A C 1
ATOM 799 O O . ARG A 1 100 ? -7.188 3.762 7.742 1.00 96.56 100 ARG A O 1
ATOM 806 N N . ILE A 1 101 ? -7.147 5.449 6.269 1.00 97.44 101 ILE A N 1
ATOM 807 C CA . ILE A 1 101 ? -8.075 6.304 7.024 1.00 97.44 101 ILE A CA 1
ATOM 808 C C . ILE A 1 101 ? -9.516 5.803 6.908 1.00 97.44 101 ILE A C 1
ATOM 810 O O . ILE A 1 101 ? -10.190 5.656 7.930 1.00 97.44 101 ILE A O 1
ATOM 814 N N . ILE A 1 102 ? -9.997 5.513 5.695 1.00 96.25 102 ILE A N 1
ATOM 815 C CA . ILE A 1 102 ? -11.414 5.188 5.474 1.00 96.25 102 ILE A CA 1
ATOM 816 C C . ILE A 1 102 ? -11.809 3.856 6.131 1.00 96.25 102 ILE A C 1
ATOM 818 O O . ILE A 1 102 ? -12.800 3.837 6.869 1.00 96.25 102 ILE A O 1
ATOM 822 N N . PRO A 1 103 ? -11.063 2.747 5.952 1.00 97.38 103 PRO A N 1
ATOM 823 C CA . PRO A 1 103 ? -11.396 1.485 6.608 1.00 97.38 103 PRO A CA 1
ATOM 824 C C . PRO A 1 103 ? -11.266 1.563 8.126 1.00 97.38 103 PRO A C 1
ATOM 826 O O . PRO A 1 103 ? -12.120 1.026 8.827 1.00 97.38 103 PRO A O 1
ATOM 829 N N . LYS A 1 104 ? -10.262 2.285 8.646 1.00 97.19 104 LYS A N 1
ATOM 830 C CA . LYS A 1 104 ? -10.106 2.492 10.091 1.00 97.19 104 LYS A CA 1
ATOM 831 C C . LYS A 1 104 ? -11.296 3.246 10.677 1.00 97.19 104 LYS A C 1
ATOM 833 O O . LYS A 1 104 ? -11.870 2.787 11.656 1.00 97.19 104 LYS A O 1
ATOM 838 N N . ALA A 1 105 ? -11.708 4.353 10.057 1.00 97.25 105 ALA A N 1
ATOM 839 C CA . ALA A 1 105 ? -12.863 5.127 10.506 1.00 97.25 105 ALA A CA 1
ATOM 840 C C . ALA A 1 105 ? -14.160 4.300 10.468 1.00 97.25 105 ALA A C 1
ATOM 842 O O . ALA A 1 105 ? -14.923 4.304 11.434 1.00 97.25 105 ALA A O 1
ATOM 843 N N . ARG A 1 106 ? -14.388 3.530 9.393 1.00 97.31 106 ARG A N 1
ATOM 844 C CA . ARG A 1 106 ? -15.530 2.604 9.293 1.00 97.31 106 ARG A CA 1
ATOM 845 C C . ARG A 1 106 ? -15.480 1.503 10.352 1.00 97.31 106 ARG A C 1
ATOM 847 O O . ARG A 1 106 ? -16.513 1.181 10.933 1.00 97.31 106 ARG A O 1
ATOM 854 N N . GLY A 1 107 ? -14.297 0.948 10.611 1.00 98.00 107 GLY A N 1
ATOM 855 C CA . GLY A 1 107 ? -14.069 -0.058 11.645 1.00 98.00 107 GLY A CA 1
ATOM 856 C C . GLY A 1 107 ? -14.401 0.475 13.035 1.00 98.00 107 GLY A C 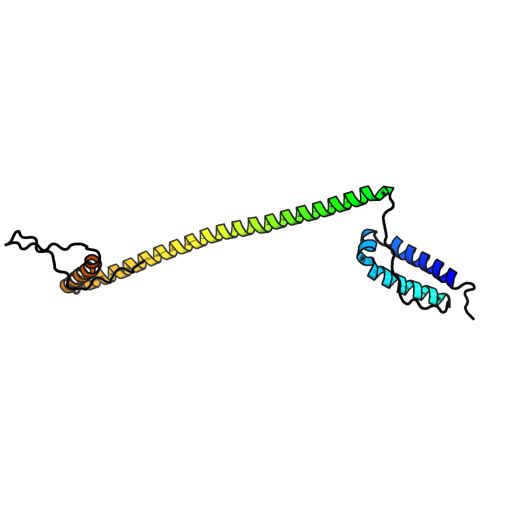1
ATOM 857 O O . GLY A 1 107 ? -15.186 -0.143 13.743 1.00 98.00 107 GLY A O 1
ATOM 858 N N . SER A 1 108 ? -13.894 1.660 13.386 1.00 97.75 108 SER A N 1
ATOM 859 C CA . SER A 1 108 ? -14.207 2.319 14.659 1.00 97.75 108 SER A CA 1
ATOM 860 C C . SER A 1 108 ? -15.695 2.644 14.796 1.00 97.75 108 SER A C 1
ATOM 862 O O . SER A 1 108 ? -16.275 2.391 15.846 1.00 97.75 108 SER A O 1
ATOM 864 N N . ALA A 1 109 ? -16.340 3.145 13.739 1.00 97.56 109 ALA A N 1
ATOM 865 C CA . ALA A 1 109 ? -17.778 3.408 13.763 1.00 97.56 109 ALA A CA 1
ATOM 866 C C . ALA A 1 109 ? -18.588 2.124 14.002 1.00 97.56 109 ALA A C 1
ATOM 868 O O . ALA A 1 109 ? -19.486 2.107 14.841 1.00 97.56 109 ALA A O 1
ATOM 869 N N . LYS A 1 110 ? -18.242 1.033 13.307 1.00 98.19 110 LYS A N 1
ATOM 870 C CA . LYS A 1 110 ? -18.887 -0.267 13.511 1.00 98.19 110 LYS A CA 1
ATOM 871 C C . LYS A 1 110 ? -18.637 -0.800 14.921 1.00 98.19 110 LYS A C 1
ATOM 873 O O . LYS A 1 110 ? -19.580 -1.247 15.554 1.00 98.19 110 LYS A O 1
ATOM 878 N N . GLN A 1 111 ? -17.408 -0.709 15.422 1.00 98.19 111 GLN A N 1
ATOM 879 C CA . GLN A 1 111 ? -17.064 -1.133 16.778 1.00 98.19 111 GLN A CA 1
ATOM 880 C C . GLN A 1 111 ? -17.940 -0.431 17.823 1.00 98.19 111 GLN A C 1
ATOM 882 O O . GLN A 1 111 ? -18.527 -1.110 18.654 1.00 98.19 111 GLN A O 1
ATOM 887 N N . ILE A 1 112 ? -18.103 0.892 17.733 1.00 98.25 112 ILE A N 1
ATOM 888 C CA . ILE A 1 112 ? -18.951 1.662 18.660 1.00 98.25 112 ILE A CA 1
ATOM 889 C C . ILE A 1 112 ? -20.407 1.177 18.620 1.00 98.25 112 ILE A C 1
ATOM 891 O O . ILE A 1 112 ? -21.051 1.050 19.660 1.00 98.25 112 ILE A O 1
ATOM 895 N N . ILE A 1 113 ? -20.936 0.901 17.425 1.00 98.19 113 ILE A N 1
ATOM 896 C CA . ILE A 1 113 ? -22.308 0.406 17.256 1.00 98.19 113 ILE A CA 1
ATOM 897 C C . ILE A 1 113 ? -22.464 -0.984 17.884 1.00 98.19 113 ILE A C 1
ATOM 899 O O . ILE A 1 113 ? -23.400 -1.208 18.648 1.00 98.19 113 ILE A O 1
ATOM 903 N N . GLU A 1 114 ? -21.541 -1.905 17.607 1.00 98.00 114 GLU A N 1
ATOM 904 C CA . GLU A 1 114 ? -21.579 -3.264 18.162 1.00 98.00 114 GLU A CA 1
ATOM 905 C C . GLU A 1 114 ? -21.383 -3.271 19.685 1.00 98.00 114 GLU A C 1
ATOM 907 O O . GLU A 1 114 ? -22.072 -4.007 20.387 1.00 98.00 114 GLU A O 1
ATOM 912 N N . GLU A 1 115 ? -20.510 -2.415 20.224 1.00 98.12 115 GLU A N 1
ATOM 913 C CA . GLU A 1 115 ? -20.345 -2.227 21.670 1.00 98.12 115 GLU A CA 1
ATOM 914 C C . GLU A 1 115 ? -21.635 -1.708 22.315 1.00 98.12 115 GLU A C 1
ATOM 916 O O . GLU A 1 115 ? -22.057 -2.222 23.352 1.00 98.12 115 GLU A O 1
ATOM 921 N N . ALA A 1 116 ? -22.311 -0.741 21.686 1.00 98.12 116 ALA A N 1
ATOM 922 C CA . ALA A 1 116 ? -23.591 -0.231 22.171 1.00 98.12 116 ALA A CA 1
ATOM 923 C C . ALA A 1 116 ? -24.691 -1.307 22.141 1.00 98.12 116 ALA A C 1
ATOM 925 O O . ALA A 1 116 ? -25.466 -1.424 23.094 1.00 98.12 116 ALA A O 1
ATOM 926 N N . HIS A 1 117 ? -24.747 -2.124 21.084 1.00 98.12 117 HIS A N 1
ATOM 927 C CA . HIS A 1 117 ? -25.657 -3.268 21.013 1.00 98.12 117 HIS A CA 1
ATOM 928 C C . HIS A 1 117 ? -25.341 -4.316 22.083 1.00 98.12 117 HIS A C 1
ATOM 930 O O . HIS A 1 117 ? -26.256 -4.779 22.767 1.00 98.12 117 HIS A O 1
ATOM 936 N N . GLY A 1 118 ? -24.062 -4.650 22.270 1.00 98.25 118 GLY A N 1
ATOM 937 C CA . GLY A 1 118 ? -23.600 -5.569 23.307 1.00 98.25 118 GLY A CA 1
ATOM 938 C C . GLY A 1 118 ? -23.993 -5.093 24.702 1.00 98.25 118 GLY A C 1
ATOM 939 O O . GLY A 1 118 ? -24.610 -5.848 25.450 1.00 98.25 118 GLY A O 1
ATOM 940 N N . TYR A 1 119 ? -23.743 -3.819 25.010 1.00 97.94 119 TYR A N 1
ATOM 941 C CA . TYR A 1 119 ? -24.132 -3.206 26.278 1.00 97.94 119 TYR A CA 1
ATOM 942 C C . TYR A 1 119 ? -25.649 -3.243 26.492 1.00 97.94 119 TYR A C 1
ATOM 944 O O . TYR A 1 119 ? -26.117 -3.609 27.568 1.00 97.94 119 TYR A O 1
ATOM 952 N N . ALA A 1 120 ? -26.446 -2.909 25.474 1.00 97.94 120 ALA A N 1
ATOM 953 C CA . ALA A 1 120 ? -27.903 -2.954 25.584 1.00 97.94 120 ALA A CA 1
ATOM 954 C C . ALA A 1 120 ? -28.410 -4.373 25.900 1.00 97.94 120 ALA A C 1
ATOM 956 O O . ALA A 1 120 ? -29.233 -4.551 26.800 1.00 97.94 120 ALA A O 1
ATOM 957 N N . VAL A 1 121 ? -27.889 -5.384 25.199 1.00 98.25 121 VAL A N 1
ATOM 958 C CA . VAL A 1 121 ? -28.239 -6.794 25.426 1.00 98.25 121 VAL A CA 1
ATOM 959 C C . VAL A 1 121 ? -27.785 -7.258 26.810 1.00 98.25 121 VAL A C 1
ATOM 961 O O . VAL A 1 121 ? -28.563 -7.882 27.531 1.00 98.25 121 VAL A O 1
ATOM 964 N N . GLU A 1 122 ? -26.561 -6.919 27.215 1.00 98.00 122 GLU A N 1
ATOM 965 C CA . GLU A 1 122 ? -26.031 -7.229 28.543 1.00 98.00 122 GLU A CA 1
ATOM 966 C C . GLU A 1 122 ? -26.923 -6.645 29.643 1.00 98.00 122 GLU A C 1
ATOM 968 O O . GLU A 1 122 ? -27.324 -7.366 30.557 1.00 98.00 122 GLU A O 1
ATOM 973 N N . ARG A 1 123 ? -27.300 -5.366 29.533 1.00 97.88 123 ARG A N 1
ATOM 974 C CA . ARG A 1 123 ? -28.145 -4.681 30.520 1.00 97.88 123 ARG A CA 1
ATOM 975 C C . ARG A 1 123 ? -29.526 -5.315 30.641 1.00 97.88 123 ARG A C 1
ATOM 977 O O . ARG A 1 123 ? -30.017 -5.474 31.759 1.00 97.88 123 ARG A O 1
ATOM 984 N N . VAL A 1 124 ? -30.144 -5.698 29.522 1.00 97.81 124 VAL A N 1
ATOM 985 C CA . VAL A 1 124 ? -31.440 -6.395 29.535 1.00 97.81 124 VAL A CA 1
ATOM 986 C C . VAL A 1 124 ? -31.305 -7.773 30.180 1.00 97.81 124 VAL A C 1
ATOM 988 O O . VAL A 1 124 ? -32.099 -8.110 31.057 1.00 97.81 124 VAL A O 1
ATOM 991 N N . ASN A 1 125 ? -30.285 -8.547 29.810 1.00 97.75 125 ASN A N 1
ATOM 992 C CA . ASN A 1 125 ? -30.067 -9.886 30.359 1.00 97.75 125 ASN A CA 1
ATOM 993 C C . ASN A 1 125 ? -29.752 -9.854 31.860 1.00 97.75 125 ASN A C 1
ATOM 995 O O . ASN A 1 125 ? -30.276 -10.676 32.610 1.00 97.75 125 ASN A O 1
ATOM 999 N N . GLN A 1 126 ? -28.952 -8.887 32.317 1.00 97.75 126 GLN A N 1
ATOM 1000 C CA . GLN A 1 126 ? -28.696 -8.664 33.742 1.00 97.75 126 GLN A CA 1
ATOM 1001 C C . GLN A 1 126 ? -29.995 -8.359 34.489 1.00 97.75 126 GLN A C 1
ATOM 1003 O O . GLN A 1 126 ? -30.304 -9.033 35.468 1.00 97.75 126 GLN A O 1
ATOM 1008 N N . ALA A 1 127 ? -30.802 -7.414 33.994 1.00 97.38 127 ALA A N 1
ATOM 1009 C CA . ALA A 1 127 ? -32.071 -7.058 34.624 1.00 97.38 127 ALA A CA 1
ATOM 1010 C C . ALA A 1 127 ? -33.054 -8.243 34.677 1.00 97.38 127 ALA A C 1
ATOM 1012 O O . ALA A 1 127 ? -33.724 -8.455 35.690 1.00 97.38 127 ALA A O 1
ATOM 1013 N N . GLN A 1 128 ? -33.126 -9.047 33.612 1.00 97.56 128 GLN A N 1
ATOM 1014 C CA . GLN A 1 128 ? -33.937 -10.266 33.581 1.00 97.56 128 GLN A CA 1
ATOM 1015 C C . GLN A 1 128 ? -33.425 -11.321 34.569 1.00 97.56 128 GLN A C 1
ATOM 1017 O O . GLN A 1 128 ? -34.227 -11.908 35.294 1.00 97.56 128 GLN A O 1
ATOM 1022 N N . GLY A 1 129 ? -32.108 -11.536 34.645 1.00 97.75 129 GLY A N 1
ATOM 1023 C CA . GLY A 1 129 ? -31.493 -12.471 35.588 1.00 97.75 129 GLY A CA 1
ATOM 1024 C C . GLY A 1 129 ? -31.701 -12.060 37.047 1.00 97.7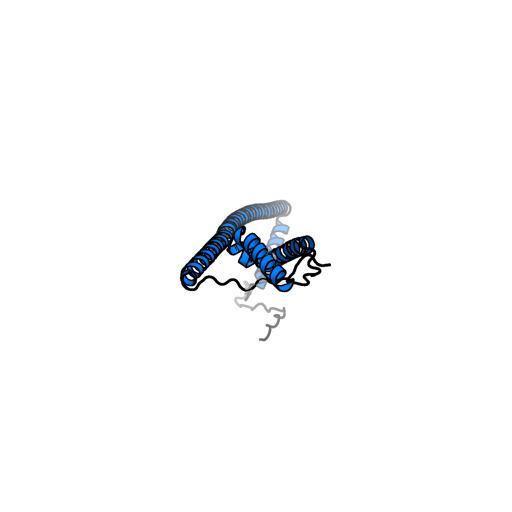5 129 GLY A C 1
ATOM 1025 O O . GLY A 1 129 ? -32.086 -12.884 37.877 1.00 97.75 129 GLY A O 1
ATOM 1026 N N . GLU A 1 130 ? -31.519 -10.775 37.356 1.00 96.44 130 GLU A N 1
ATOM 1027 C CA . GLU A 1 130 ? -31.785 -10.207 38.681 1.00 96.44 130 GLU A CA 1
ATOM 1028 C C . GLU A 1 130 ? -33.262 -10.332 39.061 1.00 96.44 130 GLU A C 1
ATOM 1030 O O . GLU A 1 130 ? -33.573 -10.758 40.174 1.00 96.44 130 GLU A O 1
ATOM 1035 N N . THR A 1 131 ? -34.170 -10.037 38.126 1.00 97.31 131 THR A N 1
ATOM 1036 C CA . THR A 1 131 ? -35.617 -10.178 38.338 1.00 97.31 131 THR A CA 1
ATOM 1037 C C . THR A 1 131 ? -35.990 -11.636 38.583 1.00 97.31 131 THR A C 1
ATOM 1039 O O . THR A 1 131 ? -36.656 -11.932 39.569 1.00 97.31 131 THR A O 1
ATOM 1042 N N . ALA A 1 132 ? -35.514 -12.568 37.753 1.00 97.06 132 ALA A N 1
ATOM 1043 C CA . ALA A 1 132 ? -35.781 -13.995 37.921 1.00 97.06 132 ALA A CA 1
ATOM 1044 C C . ALA A 1 132 ? -35.259 -14.519 39.269 1.00 97.06 132 ALA A C 1
ATOM 1046 O O . ALA A 1 132 ? -35.960 -15.260 39.969 1.00 97.06 132 ALA A O 1
ATOM 1047 N N . ARG A 1 133 ? -34.057 -14.087 39.676 1.00 94.88 133 ARG A N 1
ATOM 1048 C CA . ARG A 1 133 ? -33.488 -14.399 40.993 1.00 94.88 133 ARG A CA 1
ATOM 1049 C C . ARG A 1 133 ? -34.355 -13.838 42.118 1.00 94.88 133 ARG A C 1
ATOM 1051 O O . ARG A 1 133 ? -34.657 -14.563 43.063 1.00 94.88 133 ARG A O 1
ATOM 1058 N N . PHE A 1 134 ? -34.765 -12.576 42.021 1.00 94.81 134 PHE A N 1
ATOM 1059 C CA . PHE A 1 134 ? -35.612 -11.929 43.019 1.00 94.81 134 PHE A CA 1
ATOM 1060 C C . PHE A 1 134 ? -36.974 -12.618 43.143 1.00 94.81 134 PHE A C 1
ATOM 1062 O O . PHE A 1 134 ? -37.380 -12.963 44.250 1.00 94.81 134 PHE A O 1
ATOM 1069 N N . THR A 1 135 ? -37.651 -12.889 42.025 1.00 95.88 135 THR A N 1
ATOM 1070 C CA . THR A 1 135 ? -38.935 -13.599 42.012 1.00 95.88 135 THR A CA 1
ATOM 1071 C C . THR A 1 135 ? -38.811 -14.973 42.662 1.00 95.88 135 THR A C 1
ATOM 1073 O O . THR A 1 135 ? -39.618 -15.296 43.527 1.00 95.88 135 THR A O 1
ATOM 1076 N N . SER A 1 136 ? -37.767 -15.739 42.330 1.00 92.81 136 SER A N 1
ATOM 1077 C CA . SER A 1 136 ? -37.518 -17.056 42.937 1.00 92.81 136 SER A CA 1
ATOM 1078 C C . SER A 1 136 ? -37.364 -16.961 44.459 1.00 92.81 136 SER A C 1
ATOM 1080 O O . SER A 1 136 ? -37.960 -17.736 45.203 1.00 92.81 136 SER A O 1
ATOM 1082 N N . ILE A 1 137 ? -36.612 -15.964 44.932 1.00 90.62 137 ILE A N 1
ATOM 1083 C CA . ILE A 1 137 ? -36.427 -15.702 46.361 1.00 90.62 137 ILE A CA 1
ATOM 1084 C C . ILE A 1 137 ? -37.752 -15.345 47.046 1.00 90.62 137 ILE A C 1
ATOM 1086 O O . ILE A 1 137 ? -38.036 -15.857 48.128 1.00 90.62 137 ILE A O 1
ATOM 1090 N N . VAL A 1 138 ? -38.553 -14.462 46.444 1.00 93.25 138 VAL A N 1
ATOM 1091 C CA . VAL A 1 138 ? -39.844 -14.044 47.007 1.00 93.25 138 VAL A CA 1
ATOM 1092 C C . VAL A 1 138 ? -40.802 -15.227 47.089 1.00 93.25 138 VAL A C 1
ATOM 1094 O O . VAL A 1 138 ? -41.448 -15.404 48.119 1.00 93.25 138 VAL A O 1
ATOM 1097 N N . THR A 1 139 ? -40.866 -16.066 46.055 1.00 93.44 139 THR A N 1
ATOM 1098 C CA . THR A 1 139 ? -41.692 -17.278 46.065 1.00 93.44 139 THR A CA 1
ATOM 1099 C C . THR A 1 139 ? -41.304 -18.211 47.215 1.00 93.44 139 THR A C 1
ATOM 1101 O O . THR A 1 139 ? -42.174 -18.629 47.976 1.00 93.44 139 THR A O 1
ATOM 1104 N N . GLU A 1 140 ? -40.011 -18.478 47.414 1.00 90.12 140 GLU A N 1
ATOM 1105 C CA . GLU A 1 140 ? -39.546 -19.319 48.528 1.00 90.12 140 GLU A CA 1
ATOM 1106 C C . GLU A 1 140 ? -39.763 -18.676 49.901 1.00 90.12 140 GLU A C 1
ATOM 1108 O O . GLU A 1 140 ? -40.086 -19.353 50.878 1.00 90.12 140 GLU A O 1
ATOM 1113 N N . TYR A 1 141 ? -39.637 -17.353 49.992 1.00 90.62 141 TYR A N 1
ATOM 1114 C CA . TYR A 1 141 ? -39.934 -16.621 51.218 1.00 90.62 141 TYR A CA 1
ATOM 1115 C C . TYR A 1 141 ? -41.412 -16.730 51.607 1.00 90.62 141 TYR A C 1
ATOM 1117 O O . TYR A 1 141 ? -41.718 -16.897 52.786 1.00 90.62 141 TYR A O 1
ATOM 1125 N N . LEU A 1 142 ? -42.325 -16.650 50.634 1.00 92.69 142 LEU A N 1
ATOM 1126 C CA . LEU A 1 142 ? -43.762 -16.791 50.876 1.00 92.69 142 LEU A CA 1
ATOM 1127 C C . LEU A 1 142 ? -44.129 -18.208 51.343 1.00 92.69 142 LEU A C 1
ATOM 1129 O O . LEU A 1 142 ? -45.001 -18.347 52.197 1.00 92.69 142 LEU A O 1
ATOM 1133 N N . ASN A 1 143 ? -43.443 -19.238 50.838 1.00 91.81 143 ASN A N 1
ATOM 1134 C CA . ASN A 1 143 ? -43.669 -20.629 51.241 1.00 91.81 143 ASN A CA 1
ATOM 1135 C C . ASN A 1 143 ? -43.050 -20.959 52.613 1.00 91.81 143 ASN A C 1
ATOM 1137 O O . ASN A 1 143 ? -43.686 -21.610 53.440 1.00 91.81 143 ASN A O 1
ATOM 1141 N N . PHE A 1 144 ? -41.816 -20.505 52.871 1.00 92.50 144 PHE A N 1
ATOM 1142 C CA . PHE A 1 144 ? -41.029 -20.859 54.060 1.00 92.50 144 PHE A CA 1
ATOM 1143 C C . PHE A 1 144 ? -40.277 -19.648 54.638 1.00 92.50 144 PHE A C 1
ATOM 1145 O O . PHE A 1 144 ? -39.045 -19.567 54.603 1.00 92.50 144 PHE A O 1
ATOM 1152 N N . ALA A 1 145 ? -41.014 -18.693 55.209 1.00 88.25 145 ALA A N 1
ATOM 1153 C CA . ALA A 1 145 ? -40.463 -17.399 55.627 1.00 88.25 145 ALA A CA 1
ATOM 1154 C C . ALA A 1 145 ? -39.322 -17.485 56.663 1.00 88.25 145 ALA A C 1
ATOM 1156 O O . ALA A 1 145 ? -38.327 -16.763 56.548 1.00 88.25 145 ALA A O 1
ATOM 1157 N N . GLU A 1 146 ? -39.441 -18.348 57.679 1.00 89.88 146 GLU A N 1
ATOM 1158 C CA . GLU A 1 146 ? -38.471 -18.389 58.784 1.00 89.88 146 GLU A CA 1
ATOM 1159 C C . GLU A 1 146 ? -37.114 -18.970 58.349 1.00 89.88 146 GLU A C 1
ATOM 1161 O O . GLU A 1 146 ? -36.061 -18.372 58.594 1.00 89.88 146 GLU A O 1
ATOM 1166 N N . VAL A 1 147 ? -37.142 -20.094 57.622 1.00 91.38 147 VAL A N 1
ATOM 1167 C CA . VAL A 1 147 ? -35.942 -20.786 57.124 1.00 91.38 147 VAL A CA 1
ATOM 1168 C C . VAL A 1 147 ? -35.213 -19.922 56.094 1.00 91.38 147 VAL A C 1
ATOM 1170 O O . VAL A 1 147 ? -33.994 -19.757 56.179 1.00 91.38 147 VAL A O 1
ATOM 1173 N N . THR A 1 148 ? -35.954 -19.299 55.172 1.00 89.50 148 THR A N 1
ATOM 1174 C CA . THR A 1 148 ? -35.394 -18.422 54.134 1.00 89.50 148 THR A CA 1
ATOM 1175 C C . THR A 1 148 ? -34.717 -17.192 54.743 1.00 89.50 148 THR A C 1
ATOM 1177 O O . THR A 1 148 ? -33.576 -16.881 54.396 1.00 89.50 148 THR A O 1
ATOM 1180 N N . ARG A 1 149 ? -35.351 -16.530 55.723 1.00 89.19 149 ARG A N 1
ATOM 1181 C CA . ARG A 1 149 ? -34.756 -15.379 56.423 1.00 89.19 149 ARG A CA 1
ATOM 1182 C C . ARG A 1 149 ? -33.491 -15.771 57.187 1.00 89.19 149 ARG A C 1
ATOM 1184 O O . ARG A 1 149 ? -32.491 -15.053 57.131 1.00 89.19 149 ARG A O 1
ATOM 1191 N N . ARG A 1 150 ? -33.519 -16.905 57.897 1.00 91.00 150 ARG A N 1
ATOM 1192 C CA . ARG A 1 150 ? -32.356 -17.384 58.655 1.00 91.00 150 ARG A CA 1
ATOM 1193 C C . ARG A 1 150 ? -31.188 -17.713 57.729 1.00 91.00 150 ARG A C 1
ATOM 1195 O O . ARG A 1 150 ? -30.065 -17.321 58.033 1.00 91.00 150 ARG A O 1
ATOM 1202 N N . ARG A 1 151 ? -31.450 -18.370 56.595 1.00 91.38 151 ARG A N 1
ATOM 1203 C CA . ARG A 1 151 ? -30.438 -18.668 55.575 1.00 91.38 151 ARG A CA 1
ATOM 1204 C C . ARG A 1 151 ? -29.795 -17.396 55.021 1.00 91.38 151 ARG A C 1
ATOM 1206 O O . ARG A 1 151 ? -28.574 -17.298 55.060 1.00 91.38 151 ARG A O 1
ATOM 1213 N N . MET A 1 152 ? -30.591 -16.418 54.581 1.00 89.38 152 MET A N 1
ATOM 1214 C CA . MET A 1 152 ? -30.073 -15.146 54.054 1.00 89.38 152 MET A CA 1
ATOM 1215 C C . MET A 1 152 ? -29.184 -14.415 55.058 1.00 89.38 152 MET A C 1
ATOM 1217 O O . MET A 1 152 ? -28.139 -13.892 54.688 1.00 89.38 152 MET A O 1
ATOM 1221 N N . TYR A 1 153 ? -29.580 -14.393 56.334 1.00 90.81 153 TYR A N 1
ATOM 1222 C CA . TYR A 1 153 ? -28.772 -13.789 57.391 1.00 90.81 153 TYR A CA 1
ATOM 1223 C C . TYR A 1 153 ? -27.414 -14.485 57.529 1.00 90.81 153 TYR A C 1
ATOM 1225 O O . TYR A 1 153 ? -26.386 -13.820 57.610 1.00 90.81 153 TYR A O 1
ATOM 1233 N N . LEU A 1 154 ? -27.397 -15.820 57.532 1.00 92.88 154 LEU A N 1
ATOM 1234 C CA . LEU A 1 154 ? -26.158 -16.588 57.647 1.00 92.88 154 LEU A CA 1
ATOM 1235 C C . LEU A 1 154 ? -25.264 -16.446 56.406 1.00 92.88 154 LEU A C 1
ATOM 1237 O O . LEU A 1 154 ? -24.050 -16.354 56.565 1.00 92.88 154 LEU A O 1
ATOM 1241 N N . GLU A 1 155 ? -25.837 -16.391 55.200 1.00 90.56 155 GLU A N 1
ATOM 1242 C CA . GLU A 1 155 ? -25.100 -16.115 53.956 1.00 90.56 155 GLU A CA 1
ATOM 1243 C C . GLU A 1 155 ? -24.492 -14.703 53.977 1.00 90.56 155 GLU A C 1
ATOM 1245 O O . GLU A 1 155 ? -23.286 -14.558 53.809 1.00 90.56 155 GLU A O 1
ATOM 1250 N N . ALA A 1 156 ? -25.279 -13.675 54.312 1.00 90.62 156 ALA A N 1
ATOM 1251 C CA . ALA A 1 156 ? -24.781 -12.304 54.417 1.00 90.62 156 ALA A CA 1
ATOM 1252 C C . ALA A 1 156 ? -23.681 -12.162 55.483 1.00 90.62 156 ALA A C 1
ATOM 1254 O O . ALA A 1 156 ? -22.670 -11.502 55.255 1.00 90.62 156 ALA A O 1
ATOM 1255 N N . MET A 1 157 ? -23.843 -12.803 56.646 1.00 86.75 157 MET A N 1
ATOM 1256 C CA . MET A 1 157 ? -22.802 -12.817 57.676 1.00 86.75 157 MET A CA 1
ATOM 1257 C C . MET A 1 157 ? -21.550 -13.562 57.204 1.00 86.75 157 MET A C 1
ATOM 1259 O O . MET A 1 157 ? -20.450 -13.101 57.483 1.00 86.75 157 MET A O 1
ATOM 1263 N N . ARG A 1 158 ? -21.679 -14.666 56.457 1.00 88.12 158 ARG A N 1
ATOM 1264 C CA . ARG A 1 158 ? -20.526 -15.374 55.875 1.00 88.12 158 ARG A CA 1
ATOM 1265 C C . ARG A 1 158 ? -19.730 -14.486 54.917 1.00 88.12 158 ARG A C 1
ATOM 1267 O O . ARG A 1 158 ? -18.509 -14.583 54.928 1.00 88.12 158 ARG A O 1
ATOM 1274 N N . ASP A 1 159 ? -20.390 -13.645 54.129 1.00 88.62 159 ASP A N 1
ATOM 1275 C CA . ASP A 1 159 ? -19.713 -12.775 53.158 1.00 88.62 159 ASP A CA 1
ATOM 1276 C C . ASP A 1 159 ? -19.086 -11.538 53.822 1.00 88.62 159 ASP A C 1
ATOM 1278 O O . ASP A 1 159 ? -18.015 -11.073 53.425 1.00 88.62 159 ASP A O 1
ATOM 1282 N N . ILE A 1 160 ? -19.735 -11.002 54.861 1.00 88.62 160 ILE A N 1
ATOM 1283 C CA . ILE A 1 160 ? -19.282 -9.792 55.557 1.00 88.62 160 ILE A CA 1
ATOM 1284 C C . ILE A 1 160 ? -18.177 -10.107 56.571 1.00 88.62 160 ILE A C 1
ATOM 1286 O O . ILE A 1 160 ? -17.184 -9.386 56.617 1.00 88.62 160 ILE A O 1
ATOM 1290 N N . LEU A 1 161 ? -18.315 -11.172 57.371 1.00 83.31 161 LEU A N 1
ATOM 1291 C CA . LEU A 1 161 ? -17.403 -11.484 58.483 1.00 83.31 161 LEU A CA 1
ATOM 1292 C C . LEU A 1 161 ? -15.911 -11.578 58.095 1.00 83.31 161 LEU A C 1
ATOM 1294 O O . LEU A 1 161 ? -15.101 -11.073 58.869 1.00 83.31 161 LEU A O 1
ATOM 1298 N N . PRO A 1 162 ? -15.507 -12.141 56.935 1.00 85.12 162 PRO A N 1
ATOM 1299 C CA . PRO A 1 162 ? -14.104 -12.167 56.509 1.00 85.12 162 PRO A CA 1
ATOM 1300 C C . PRO A 1 162 ? -13.492 -10.778 56.293 1.00 85.12 162 PRO A C 1
ATOM 1302 O O . PRO A 1 162 ? -12.284 -10.618 56.427 1.00 85.12 162 PRO A O 1
ATOM 1305 N N . ASN A 1 163 ? -14.320 -9.780 55.970 1.00 82.38 163 ASN A N 1
ATOM 1306 C CA . ASN A 1 163 ? -13.894 -8.403 55.721 1.00 82.38 163 ASN A CA 1
ATOM 1307 C C . ASN A 1 163 ? -13.923 -7.532 56.992 1.00 82.38 163 ASN A C 1
ATOM 1309 O O . ASN A 1 163 ? -13.600 -6.346 56.934 1.00 82.38 163 ASN A O 1
ATOM 1313 N N . VAL A 1 164 ? -14.325 -8.085 58.143 1.00 79.12 164 VAL A N 1
ATOM 1314 C CA . VAL A 1 164 ? -14.389 -7.354 59.415 1.00 79.12 164 VAL A CA 1
ATOM 1315 C C . VAL A 1 164 ? -13.093 -7.567 60.198 1.00 79.12 164 VAL A C 1
ATOM 1317 O O . VAL A 1 164 ? -12.833 -8.649 60.714 1.00 79.12 164 VAL A O 1
ATOM 1320 N N . GLU A 1 165 ? -12.293 -6.508 60.342 1.00 69.62 165 GLU A N 1
ATOM 1321 C CA . GLU A 1 165 ? -10.994 -6.568 61.032 1.00 69.62 165 GLU A CA 1
ATOM 1322 C C . GLU A 1 165 ? -11.103 -6.797 62.548 1.00 69.62 165 GLU A C 1
ATOM 1324 O O . GLU A 1 165 ? -10.205 -7.384 63.154 1.00 69.62 165 GLU A O 1
ATOM 1329 N N . ARG A 1 166 ? -12.167 -6.297 63.194 1.00 68.12 166 ARG A N 1
ATOM 1330 C CA . ARG A 1 166 ? -12.347 -6.383 64.654 1.00 68.12 166 ARG A CA 1
ATOM 1331 C C . ARG A 1 166 ? -13.807 -6.607 65.014 1.00 68.12 166 ARG A C 1
ATOM 1333 O O . ARG A 1 166 ? -14.654 -5.749 64.778 1.00 68.12 166 ARG A O 1
ATOM 1340 N N . VAL A 1 167 ? -14.080 -7.749 65.637 1.00 66.38 167 VAL A N 1
ATOM 1341 C CA . VAL A 1 167 ? -15.390 -8.088 66.198 1.00 66.38 167 VAL A CA 1
ATOM 1342 C C . VAL A 1 167 ? -15.355 -7.818 67.700 1.00 66.38 167 VAL A C 1
ATOM 1344 O O . VAL A 1 167 ? -14.566 -8.420 68.427 1.00 66.38 167 VAL A O 1
ATOM 1347 N N . TYR A 1 168 ? -16.207 -6.905 68.166 1.00 66.88 168 TYR A N 1
ATOM 1348 C CA . TYR A 1 168 ? -16.391 -6.613 69.588 1.00 66.88 168 TYR A CA 1
ATOM 1349 C C . TYR A 1 168 ? -17.686 -7.268 70.068 1.00 66.88 168 TYR A C 1
ATOM 1351 O O . TYR A 1 168 ? -18.767 -6.919 69.594 1.00 66.88 168 TYR A O 1
ATOM 1359 N N . VAL A 1 169 ? -17.586 -8.208 71.008 1.00 64.12 169 VAL A N 1
ATOM 1360 C CA . VAL A 1 169 ? -18.753 -8.834 71.643 1.00 64.12 169 VAL A CA 1
ATOM 1361 C C . VAL A 1 169 ? -18.951 -8.178 73.005 1.00 64.12 169 VAL A C 1
ATOM 1363 O O . VAL A 1 169 ? -18.067 -8.236 73.857 1.00 64.12 169 VAL A O 1
ATOM 1366 N N . MET A 1 170 ? -20.090 -7.511 73.191 1.00 55.72 170 MET A N 1
ATOM 1367 C CA . MET A 1 170 ? -20.471 -6.907 74.468 1.00 55.72 170 MET A CA 1
ATOM 1368 C C . MET A 1 170 ? -21.539 -7.761 75.149 1.00 55.72 170 MET A C 1
ATOM 1370 O O . MET A 1 170 ? -22.612 -7.974 74.585 1.00 55.72 170 MET A O 1
ATOM 1374 N N . ASP A 1 171 ? -21.252 -8.210 76.368 1.00 63.91 171 ASP A N 1
ATOM 1375 C CA . ASP A 1 171 ? -22.239 -8.822 77.254 1.00 63.91 171 ASP A CA 1
ATOM 1376 C C . ASP A 1 171 ? -23.046 -7.721 77.970 1.00 63.91 171 ASP A C 1
ATOM 1378 O O . ASP A 1 171 ? -22.498 -6.695 78.381 1.00 63.91 171 ASP A O 1
ATOM 1382 N N . ARG A 1 172 ? -24.363 -7.908 78.111 1.00 65.56 172 ARG A N 1
ATOM 1383 C CA . ARG A 1 172 ? -25.255 -6.938 78.767 1.00 65.56 172 ARG A CA 1
ATOM 1384 C C . ARG A 1 172 ? -24.995 -6.821 80.269 1.00 65.56 172 ARG A C 1
ATOM 1386 O O . ARG A 1 172 ? -25.315 -5.775 80.831 1.00 65.56 172 ARG A O 1
ATOM 1393 N N . GLU A 1 173 ? -24.407 -7.836 80.903 1.00 67.31 173 GLU A N 1
ATOM 1394 C CA . GLU A 1 173 ? -24.122 -7.818 82.346 1.00 67.31 173 GLU A CA 1
ATOM 1395 C C . GLU A 1 173 ? -22.693 -7.374 82.699 1.00 67.31 173 GLU A C 1
ATOM 1397 O O . GLU A 1 173 ? -22.455 -6.902 83.812 1.00 67.31 173 GLU A O 1
ATOM 1402 N N . GLN A 1 174 ? -21.742 -7.429 81.759 1.00 58.50 174 GLN A N 1
ATOM 1403 C CA . GLN A 1 174 ? -20.359 -6.999 81.986 1.00 58.50 174 GLN A CA 1
ATOM 1404 C C . GLN A 1 174 ? -19.884 -6.022 80.904 1.00 58.50 174 GLN A C 1
ATOM 1406 O O . GLN A 1 174 ? -19.658 -6.387 79.755 1.00 58.50 174 GLN A O 1
ATOM 1411 N N . LYS A 1 175 ? -19.636 -4.766 81.306 1.00 56.25 175 LYS A N 1
ATOM 1412 C CA . LYS A 1 175 ? -19.048 -3.689 80.479 1.00 56.25 175 LYS A CA 1
ATOM 1413 C C . LYS A 1 175 ? -17.551 -3.898 80.170 1.00 56.25 175 LYS A C 1
ATOM 1415 O O . LYS A 1 175 ? -16.791 -2.931 80.156 1.00 56.25 175 LYS A O 1
ATOM 1420 N N . SER A 1 176 ? -17.098 -5.132 79.970 1.00 54.50 176 SER A N 1
ATOM 1421 C CA . SER A 1 176 ? -15.710 -5.419 79.601 1.00 54.50 176 SER A CA 1
ATOM 1422 C C . SER A 1 176 ? -15.657 -5.903 78.158 1.00 54.50 176 SER A C 1
ATOM 1424 O O . SER A 1 176 ? -16.287 -6.894 77.799 1.00 54.50 176 SER A O 1
ATOM 1426 N N . LEU A 1 177 ? -14.927 -5.168 77.319 1.00 53.47 177 LEU A N 1
ATOM 1427 C CA . LEU A 1 177 ? -14.671 -5.531 75.929 1.00 53.47 177 LEU A CA 1
ATOM 1428 C C . LEU A 1 177 ? -13.736 -6.742 75.909 1.00 53.47 177 LEU A C 1
ATOM 1430 O O . LEU A 1 177 ? -12.531 -6.587 76.094 1.00 53.47 177 LEU A O 1
ATOM 1434 N N . LEU A 1 178 ? -14.276 -7.937 75.685 1.00 56.78 178 LEU A N 1
ATOM 1435 C CA . LEU A 1 178 ? -13.463 -9.121 75.422 1.00 56.78 178 LEU A CA 1
ATOM 1436 C C . LEU A 1 178 ? -13.152 -9.165 73.918 1.00 56.78 178 LEU A C 1
ATOM 1438 O O . LEU A 1 178 ? -14.081 -9.283 73.113 1.00 56.78 178 LEU A O 1
ATOM 1442 N N . PRO A 1 179 ? -11.876 -9.043 73.501 1.00 56.28 179 PRO A N 1
ATOM 1443 C CA . PRO A 1 179 ? -11.503 -9.259 72.111 1.00 56.28 179 PRO A CA 1
ATOM 1444 C C . PRO A 1 179 ? -11.871 -10.690 71.721 1.00 56.28 179 PRO A C 1
ATOM 1446 O O . PRO A 1 179 ? -11.514 -11.636 72.427 1.00 56.28 179 PRO A O 1
ATOM 1449 N N . PHE A 1 180 ? -12.581 -10.861 70.607 1.00 59.31 180 PHE A N 1
ATOM 1450 C CA . PHE A 1 180 ? -12.863 -12.192 70.083 1.00 59.31 180 PHE A CA 1
ATOM 1451 C C . PHE A 1 180 ? -11.533 -12.843 69.666 1.00 59.31 180 PHE A C 1
ATOM 1453 O O . PHE A 1 180 ? -10.828 -12.331 68.795 1.00 59.31 180 PHE A O 1
ATOM 1460 N N . LEU A 1 181 ? -11.144 -13.933 70.332 1.00 54.47 181 LEU A N 1
ATOM 1461 C CA . LEU A 1 181 ? -9.918 -14.662 70.014 1.00 54.47 181 LEU A CA 1
ATOM 1462 C C . LEU A 1 181 ? -10.143 -15.462 68.722 1.00 54.47 181 LEU A C 1
ATOM 1464 O O . LEU A 1 181 ? -10.830 -16.483 68.727 1.00 54.47 181 LEU A O 1
ATOM 1468 N N . ASN A 1 182 ? -9.572 -14.995 67.611 1.00 53.81 182 ASN A N 1
ATOM 1469 C CA . ASN A 1 182 ? -9.608 -15.703 66.331 1.00 53.81 182 ASN A CA 1
ATOM 1470 C C . ASN A 1 182 ? -8.740 -16.973 66.411 1.00 53.81 182 ASN A C 1
ATOM 1472 O O . ASN A 1 182 ? -7.520 -16.884 66.518 1.00 53.81 182 ASN A O 1
ATOM 1476 N N . LEU A 1 183 ? -9.364 -18.154 66.345 1.00 51.00 183 LEU A N 1
ATOM 1477 C CA . LEU A 1 183 ? -8.681 -19.460 66.375 1.00 51.00 183 LEU A CA 1
ATOM 1478 C C . LEU A 1 183 ? -8.315 -20.009 64.982 1.00 51.00 183 LEU A C 1
ATOM 1480 O O . LEU A 1 183 ? -7.908 -21.162 64.861 1.00 51.00 183 LEU A O 1
ATOM 1484 N N . THR A 1 184 ? -8.438 -19.209 63.922 1.00 52.28 184 THR A N 1
ATOM 1485 C CA . THR A 1 184 ? -7.976 -19.583 62.576 1.00 52.28 184 THR A CA 1
ATOM 1486 C C . THR A 1 184 ? -6.611 -18.965 62.276 1.00 52.28 184 THR A C 1
ATOM 1488 O O . THR A 1 184 ? -6.448 -17.757 62.460 1.00 52.28 184 THR A O 1
ATOM 1491 N N . PRO A 1 185 ? -5.629 -19.755 61.800 1.00 46.31 185 PRO A N 1
ATOM 1492 C CA . PRO A 1 185 ? -4.300 -19.253 61.490 1.00 46.31 185 PRO A CA 1
ATOM 1493 C C . PRO A 1 185 ? -4.387 -18.302 60.294 1.00 46.31 185 PRO A C 1
ATOM 1495 O O . PRO A 1 185 ? -4.835 -18.683 59.213 1.00 46.31 185 PRO A O 1
ATOM 1498 N N . THR A 1 186 ? -3.959 -17.058 60.490 1.00 48.94 186 THR A N 1
ATOM 1499 C CA . THR A 1 186 ? -3.739 -16.091 59.412 1.00 48.94 186 THR A CA 1
ATOM 1500 C C . THR A 1 186 ? -2.797 -16.714 58.373 1.00 48.94 186 THR A C 1
ATOM 1502 O O . THR A 1 186 ? -1.703 -17.141 58.759 1.00 48.94 186 THR A O 1
ATOM 1505 N N . PRO A 1 187 ? -3.152 -16.788 57.074 1.00 48.78 187 PRO A N 1
ATOM 1506 C CA . PRO A 1 187 ? -2.198 -17.190 56.050 1.00 48.78 187 PRO A CA 1
ATOM 1507 C C . PRO A 1 187 ? -1.037 -16.197 56.073 1.00 48.78 187 PRO A C 1
ATOM 1509 O O . PRO A 1 187 ? -1.244 -14.987 55.974 1.00 48.78 187 PRO A O 1
ATOM 1512 N N . ALA A 1 188 ? 0.176 -16.708 56.275 1.00 46.97 188 ALA A N 1
ATOM 1513 C CA . ALA A 1 188 ? 1.384 -15.902 56.314 1.00 46.97 188 ALA A CA 1
ATOM 1514 C C . ALA A 1 188 ? 1.495 -15.057 55.035 1.00 46.97 188 ALA A C 1
ATOM 1516 O O . ALA A 1 188 ? 1.373 -15.581 53.927 1.00 46.97 188 ALA A O 1
ATOM 1517 N N . ALA A 1 189 ? 1.727 -13.754 55.200 1.00 45.22 189 ALA A N 1
ATOM 1518 C CA . ALA A 1 189 ? 1.988 -12.850 54.089 1.00 45.22 189 ALA A CA 1
ATOM 1519 C C . ALA A 1 189 ? 3.169 -13.373 53.242 1.00 45.22 189 ALA A C 1
ATOM 1521 O O . ALA A 1 189 ? 4.172 -13.811 53.824 1.00 45.22 189 ALA A O 1
ATOM 1522 N N . PRO A 1 190 ? 3.093 -13.331 51.897 1.00 47.69 190 PRO A N 1
ATOM 1523 C CA . PRO A 1 190 ? 4.242 -13.658 51.069 1.00 47.69 190 PRO A CA 1
ATOM 1524 C C . PRO A 1 190 ? 5.351 -12.633 51.341 1.00 47.69 190 PRO A C 1
ATOM 1526 O O . PRO A 1 190 ? 5.143 -11.423 51.247 1.00 47.69 190 PRO A O 1
ATOM 1529 N N . LYS A 1 191 ? 6.514 -13.141 51.759 1.00 49.22 191 LYS A N 1
ATOM 1530 C CA . LYS A 1 191 ? 7.759 -12.374 51.902 1.00 49.22 191 LYS A CA 1
ATOM 1531 C C . LYS A 1 191 ? 8.254 -11.910 50.515 1.00 49.22 191 LYS A C 1
ATOM 1533 O O . LYS A 1 191 ? 7.910 -12.576 49.540 1.00 49.22 191 LYS A O 1
ATOM 1538 N N . PRO A 1 192 ? 8.997 -10.785 50.455 1.00 59.72 192 PRO A N 1
ATOM 1539 C CA . PRO A 1 192 ? 9.255 -10.008 49.236 1.00 59.72 192 PRO A CA 1
ATOM 1540 C C . PRO A 1 192 ? 9.982 -10.773 48.131 1.00 59.72 192 PRO A C 1
ATOM 1542 O O . PRO A 1 192 ? 10.800 -11.661 48.467 1.00 59.72 192 PRO A O 1
#